Protein 1K7J (pdb70)

B-factor: mean 15.2, std 7.69, range [6.82, 88.78]

CATH classification: 3.90.870.10

Nearest PDB structures (foldseek):
  1kk9-assembly1_A  TM=1.000E+00  e=4.869E-38  Escherichia coli
  3aje-assembly1_A  TM=8.926E-01  e=5.991E-18  Sulfurisphaera tokodaii str. 7
  2eqa-assembly1_A  TM=8.886E-01  e=5.167E-17  Sulfurisphaera tokodaii
  3vth-assembly2_B  TM=8.230E-01  e=4.357E-09  Caldanaerobacter subterraneus subsp. tengcongensis MB4
  3vth-assembly1_A  TM=8.051E-01  e=4.265E-08  Caldanaerobacter subterraneus subsp. tengcongensis MB4

InterPro domains:
  IPR006070 Threonylcarbamoyl-AMP synthase-like domain [PF01300] (23-198)
  IPR006070 Threonylcarbamoyl-AMP synthase-like domain [PS51163] (14-200)
  IPR006070 Threonylcarbamoyl-AMP synthase-like domain [TIGR00057] (7-204)
  IPR017945 DHBP synthase RibB-like alpha/beta domain superfamily [SSF55821] (1-204)
  IPR052532 Threonylcarbamoyl-AMP synthase YciO [PTHR42828] (3-205)

Organism: Escherichia coli (strain K12) (NCBI:txid83333)

Sequence (199 aa):
SQFFYIHPDNPQQRLINQAVEIVRKGGVIVYPTDSGYALGCKIEDKNAERICRIRQLPDGHNFTLCRDLSELSTYSFVDNVAFRLKNNTPGNYTFILKGTKEVPRRLLQEKRKTIGRVPSNPIAQALLEALGEPLSTSLLPGSEFTESDPEEIKDRLEKQVDLIIHGGYLGQKPTTVIDLTDDTPVVVREGVGDVKPFL

Foldseek 3Di:
DAEAEAAFQDGDLVVLLVVLVCQVVFFWEWADFQFAIKIDHDQPHPVNVLQCVQQVQDALRAWAKALDPVQVVVFFPADDLRVVLVVFDADQEKEKGATDPVHDQVRARPPPNIHIHHTDIDSVNSNRVSNVHMTMDFADPPDQWGQFQQVVCCVVDVVRGDYYYPHDGHGGWGGFYWYCPPVQTDTPHDTDDDCVSND

Radius of gyration: 15.67 Å; Cα contacts (8 Å, |Δi|>4): 435; chains: 1; bounding box: 32×34×43 Å

Secondary structure (DSSP, 8-state):
-EEEE--SSS--HHHHHHHHHHHHTT--EEEEETTEEEEE--TT-S---HHHHHHT--TT---B---SHHHHHHHB---HHHHH---S-SSSEEEEEEB-TTS-GGGS-TTT-EE-----SHHHHHHHHHH----EEE--TT-SS----HHHHHHHHTTT-SEEEE-----S--PEEEE-GGG--EEEE--SS-SGGG-

Structure (mmCIF, N/CA/C/O backbone):
data_1K7J
#
_entry.id   1K7J
#
_cell.length_a   56.260
_cell.length_b   56.260
_cell.length_c   135.301
_cell.angle_alpha   90.00
_cell.angle_beta   90.00
_cell.angle_gamma   120.00
#
_symmetry.space_group_name_H-M   'P 31 2 1'
#
loop_
_entity.id
_entity.type
_entity.pdbx_description
1 polymer 'Protein yciO'
2 non-polymer 'SULFATE ION'
3 water water
#
loop_
_atom_site.group_PDB
_atom_site.id
_atom_site.type_symbol
_atom_site.label_atom_id
_atom_site.label_alt_id
_atom_site.label_comp_id
_atom_site.label_asym_id
_atom_site.label_entity_id
_atom_site.label_seq_id
_atom_site.pdbx_PDB_ins_code
_atom_site.Cartn_x
_atom_site.Cartn_y
_atom_site.Cartn_z
_atom_site.occupancy
_atom_site.B_iso_or_equiv
_atom_site.auth_seq_id
_atom_site.auth_comp_id
_atom_site.auth_asym_id
_atom_site.auth_atom_id
_atom_site.pdbx_PDB_model_num
ATOM 9 N N . SER A 1 2 ? 19.464 24.324 17.885 1.00 15.83 2 SER A N 1
ATOM 10 C CA . SER A 1 2 ? 20.531 23.401 17.524 1.00 14.19 2 SER A CA 1
ATOM 11 C C . SER A 1 2 ? 21.632 23.345 18.573 1.00 13.46 2 SER A C 1
ATOM 12 O O . SER A 1 2 ? 21.943 24.347 19.217 1.00 12.83 2 SER A O 1
ATOM 15 N N . GLN A 1 3 ? 22.206 22.162 18.754 1.00 12.88 3 GLN A N 1
ATOM 16 C CA . GLN A 1 3 ? 23.323 22.017 19.672 1.00 12.52 3 GLN A CA 1
ATOM 17 C C . GLN A 1 3 ? 24.509 22.558 18.880 1.00 12.30 3 GLN A C 1
ATOM 18 O O . GLN A 1 3 ? 24.457 22.616 17.648 1.00 11.65 3 GLN A O 1
ATOM 24 N N . PHE A 1 4 ? 25.568 22.960 19.574 1.00 11.89 4 PHE A N 1
ATOM 25 C CA . PHE A 1 4 ? 26.744 23.527 18.918 1.00 11.95 4 PHE A CA 1
ATOM 26 C C . PHE A 1 4 ? 28.002 22.929 19.550 1.00 11.81 4 PHE A C 1
ATOM 27 O O . PHE A 1 4 ? 28.285 23.160 20.728 1.00 11.66 4 PHE A O 1
ATOM 35 N N . PHE A 1 5 ? 28.745 22.151 18.766 1.00 11.00 5 PHE A N 1
ATOM 36 C CA . PHE A 1 5 ? 29.962 21.503 19.252 1.00 10.40 5 PHE A CA 1
ATOM 37 C C . PHE A 1 5 ? 31.229 22.129 18.696 1.00 10.65 5 PHE A C 1
ATOM 38 O O . PHE A 1 5 ? 31.336 22.359 17.496 1.00 10.75 5 PHE A O 1
ATOM 46 N N . TYR A 1 6 ? 32.196 22.382 19.569 1.00 10.60 6 TYR A N 1
ATOM 47 C CA . TYR A 1 6 ? 33.484 22.909 19.142 1.00 11.05 6 TYR A CA 1
ATOM 48 C C . TYR A 1 6 ? 34.380 21.685 19.070 1.00 10.52 6 TYR A C 1
ATOM 49 O O . TYR A 1 6 ? 34.772 21.139 20.100 1.00 11.23 6 TYR A O 1
ATOM 58 N N . ILE A 1 7 ? 34.690 21.238 17.858 1.00 10.07 7 ILE A N 1
ATOM 59 C CA . ILE A 1 7 ? 35.539 20.066 17.695 1.00 9.54 7 ILE A CA 1
ATOM 60 C C . ILE A 1 7 ? 36.862 20.436 17.028 1.00 9.94 7 ILE A C 1
ATOM 61 O O . ILE A 1 7 ? 36.881 21.122 16.006 1.00 9.81 7 ILE A O 1
ATOM 66 N N . HIS A 1 8 ? 37.968 19.996 17.624 1.00 10.46 8 HIS A N 1
ATOM 67 C CA . HIS A 1 8 ? 39.294 20.272 17.075 1.00 11.18 8 HIS A CA 1
ATOM 68 C C . HIS A 1 8 ? 39.333 19.673 15.672 1.00 10.89 8 HIS A C 1
ATOM 69 O O . HIS A 1 8 ? 39.098 18.484 15.492 1.00 11.33 8 HIS A O 1
ATOM 76 N N . PRO A 1 9 ? 39.634 20.497 14.656 1.00 10.69 9 PRO A N 1
ATOM 77 C CA . PRO A 1 9 ? 39.680 20.016 13.270 1.00 11.07 9 PRO A CA 1
ATOM 78 C C . PRO A 1 9 ? 40.813 19.072 12.893 1.00 12.09 9 PRO A C 1
ATOM 79 O O . PRO A 1 9 ? 40.671 18.274 11.961 1.00 11.02 9 PRO A O 1
ATOM 83 N N . ASP A 1 10 ? 41.933 19.168 13.603 1.00 13.45 10 ASP A N 1
ATOM 84 C CA . ASP A 1 10 ? 43.092 18.325 13.327 1.00 15.76 10 ASP A CA 1
ATOM 85 C C . ASP A 1 10 ? 43.079 17.021 14.115 1.00 15.77 10 ASP A C 1
ATOM 86 O O . ASP A 1 10 ? 43.539 15.986 13.631 1.00 16.90 10 ASP A O 1
ATOM 91 N N . ASN A 1 11 ? 42.544 17.078 15.329 1.00 15.10 11 ASN A N 1
ATOM 92 C CA . ASN A 1 11 ? 42.477 15.912 16.200 1.00 15.49 11 ASN A CA 1
ATOM 93 C C . ASN A 1 11 ? 41.129 15.947 16.914 1.00 14.01 11 ASN A C 1
ATOM 94 O O . ASN A 1 11 ? 41.040 16.303 18.089 1.00 14.21 11 ASN A O 1
ATOM 99 N N . PRO A 1 12 ? 40.055 15.572 16.203 1.00 12.61 12 PRO A N 1
ATOM 100 C CA . PRO A 1 12 ? 38.701 15.571 16.767 1.00 11.55 12 PRO A CA 1
ATOM 101 C C . PRO A 1 12 ? 38.489 14.727 18.020 1.00 11.12 12 PRO A C 1
ATOM 102 O O . PRO A 1 12 ? 38.895 13.565 18.082 1.00 11.49 12 PRO A O 1
ATOM 106 N N . GLN A 1 13 ? 37.848 15.331 19.016 1.00 10.14 13 GLN A N 1
ATOM 107 C CA . GLN A 1 13 ? 37.565 14.643 20.270 1.00 10.32 13 GLN A CA 1
ATOM 108 C C . GLN A 1 13 ? 36.543 13.549 19.985 1.00 10.38 13 GLN A C 1
ATOM 109 O O . GLN A 1 13 ? 35.436 13.826 19.524 1.00 9.86 13 GLN A O 1
ATOM 115 N N . GLN A 1 14 ? 36.915 12.305 20.263 1.00 10.68 14 GLN A N 1
ATOM 116 C CA . GLN A 1 14 ? 36.029 11.176 20.002 1.00 10.96 14 GLN A CA 1
ATOM 117 C C . GLN A 1 14 ? 34.682 11.284 20.713 1.00 10.90 14 GLN A C 1
ATOM 118 O O . GLN A 1 14 ? 33.655 10.866 20.177 1.00 11.24 14 GLN A O 1
ATOM 124 N N . ARG A 1 15 ? 34.682 11.839 21.920 1.00 11.16 15 ARG A N 1
ATOM 125 C CA . ARG A 1 15 ? 33.446 11.983 22.682 1.00 11.72 15 ARG A CA 1
ATOM 126 C C . ARG A 1 15 ? 32.406 12.815 21.934 1.00 11.24 15 ARG A C 1
ATOM 127 O O . ARG A 1 15 ? 31.225 12.463 21.901 1.00 11.47 15 ARG A O 1
ATOM 135 N N . LEU A 1 16 ? 32.846 13.918 21.334 1.00 10.57 16 LEU A N 1
ATOM 136 C CA . LEU A 1 16 ? 31.929 14.790 20.605 1.00 10.13 16 LEU A CA 1
ATOM 137 C C . LEU A 1 16 ? 31.542 14.186 19.258 1.00 9.65 16 LEU A C 1
ATOM 138 O O . LEU A 1 16 ? 30.411 14.351 18.799 1.00 9.56 16 LEU A O 1
ATOM 143 N N . ILE A 1 17 ? 32.478 13.483 18.628 1.00 9.51 17 ILE A N 1
ATOM 144 C CA . ILE A 1 17 ? 32.189 12.823 17.360 1.00 9.38 17 ILE A CA 1
ATOM 145 C C . ILE A 1 17 ? 31.101 11.781 17.624 1.00 9.54 17 ILE A C 1
ATOM 146 O O . ILE A 1 17 ? 30.127 11.680 16.877 1.00 9.11 17 ILE A O 1
ATOM 151 N N . ASN A 1 18 ? 31.263 11.014 18.699 1.00 10.20 18 ASN A N 1
ATOM 152 C CA . ASN A 1 18 ? 30.282 9.988 19.037 1.00 10.74 18 ASN A CA 1
ATOM 153 C C . ASN A 1 18 ? 28.910 10.590 19.322 1.00 10.64 18 ASN A C 1
ATOM 154 O O . ASN A 1 18 ? 27.892 10.073 18.861 1.00 10.84 18 ASN A O 1
ATOM 159 N N . GLN A 1 19 ? 28.876 11.687 20.073 1.00 10.92 19 GLN A N 1
ATOM 160 C CA . GLN A 1 19 ? 27.602 12.331 20.370 1.00 11.17 19 GLN A CA 1
ATOM 161 C C . GLN A 1 19 ? 26.940 12.828 19.085 1.00 10.51 19 GLN A C 1
ATOM 162 O O . GLN A 1 19 ? 25.723 12.739 18.929 1.00 10.91 19 GLN A O 1
ATOM 168 N N . ALA A 1 20 ? 27.746 13.344 18.162 1.00 9.79 20 ALA A N 1
ATOM 169 C CA . ALA A 1 20 ? 27.222 13.836 16.893 1.00 9.54 20 ALA A CA 1
ATOM 170 C C . ALA A 1 20 ? 26.600 12.681 16.114 1.00 9.68 20 ALA A C 1
ATOM 171 O O . ALA A 1 20 ? 25.513 12.809 15.552 1.00 10.48 20 ALA A O 1
ATOM 173 N N . VAL A 1 21 ? 27.294 11.549 16.088 1.00 10.59 21 VAL A N 1
ATOM 174 C CA . VAL A 1 21 ? 26.798 10.378 15.375 1.00 11.39 21 VAL A CA 1
ATOM 175 C C . VAL A 1 21 ? 25.507 9.852 16.006 1.00 11.95 21 VAL A C 1
ATOM 176 O O . VAL A 1 21 ? 24.615 9.376 15.303 1.00 11.90 21 VAL A O 1
ATOM 180 N N . GLU A 1 22 ? 25.395 9.941 17.327 1.00 12.56 22 GLU A N 1
ATOM 181 C CA . GLU A 1 22 ? 24.181 9.467 17.977 1.00 13.61 22 GLU A CA 1
ATOM 182 C C . GLU A 1 22 ? 23.002 10.343 17.557 1.00 13.07 22 GLU A C 1
ATOM 183 O O . GLU A 1 22 ? 21.881 9.858 17.400 1.00 12.98 22 GLU A O 1
ATOM 189 N N . ILE A 1 23 ? 23.259 11.634 17.374 1.00 12.37 23 ILE A N 1
ATOM 190 C CA . ILE A 1 23 ? 22.217 12.555 16.939 1.00 12.12 23 ILE A CA 1
ATOM 191 C C . ILE A 1 23 ? 21.783 12.155 15.527 1.00 12.35 23 ILE A C 1
ATOM 192 O O . ILE A 1 23 ? 20.592 12.145 15.211 1.00 12.67 23 ILE A O 1
ATOM 197 N N . VAL A 1 24 ? 22.752 11.814 14.681 1.00 11.72 24 VAL A N 1
ATOM 198 C CA . VAL A 1 24 ? 22.451 11.390 13.317 1.00 11.85 24 VAL A CA 1
ATOM 199 C C . VAL A 1 24 ? 21.638 10.090 13.326 1.00 12.50 24 VAL A C 1
ATOM 200 O O . VAL A 1 24 ? 20.656 9.958 12.597 1.00 13.08 24 VAL A O 1
ATOM 204 N N . ARG A 1 25 ? 22.042 9.137 14.162 1.00 12.95 25 ARG A N 1
ATOM 205 C CA . ARG A 1 25 ? 21.344 7.856 14.240 1.00 14.04 25 ARG A CA 1
ATOM 206 C C . ARG A 1 25 ? 19.897 8.001 14.695 1.00 14.21 25 ARG A C 1
ATOM 207 O O . ARG A 1 25 ? 19.043 7.195 14.327 1.00 14.61 25 ARG A O 1
ATOM 215 N N . LYS A 1 26 ? 19.619 9.036 15.479 1.00 14.83 26 LYS A N 1
ATOM 216 C CA . LYS A 1 26 ? 18.266 9.273 15.968 1.00 15.38 26 LYS A CA 1
ATOM 217 C C . LYS A 1 26 ? 17.416 10.044 14.964 1.00 15.56 26 LYS A C 1
ATOM 218 O O . LYS A 1 26 ? 16.283 10.420 15.262 1.00 16.11 26 LYS A O 1
ATOM 224 N N . GLY A 1 27 ? 17.969 10.283 13.777 1.00 14.69 27 GLY A N 1
ATOM 225 C CA . GLY A 1 27 ? 17.228 10.990 12.744 1.00 14.91 27 GLY A CA 1
ATOM 226 C C . GLY A 1 27 ? 17.429 12.492 12.692 1.00 14.33 27 GLY A C 1
ATOM 227 O O . GLY A 1 27 ? 16.633 13.207 12.078 1.00 15.63 27 GLY A O 1
ATOM 228 N N . GLY A 1 28 ? 18.491 12.981 13.321 1.00 13.32 28 GLY A N 1
ATOM 229 C CA . GLY A 1 28 ? 18.743 14.410 13.319 1.00 12.77 28 GLY A CA 1
ATOM 230 C C . GLY A 1 28 ? 19.456 14.916 12.079 1.00 12.41 28 GLY A C 1
ATOM 231 O O . GLY A 1 28 ? 20.073 14.146 11.336 1.00 12.87 28 GLY A O 1
ATOM 232 N N . VAL A 1 29 ? 19.356 16.219 11.848 1.00 11.51 29 VAL A N 1
ATOM 233 C CA . VAL A 1 29 ? 20.012 16.861 10.716 1.00 11.35 29 VAL A CA 1
ATOM 234 C C . VAL A 1 29 ? 21.163 17.668 11.298 1.00 10.97 29 VAL A C 1
ATOM 235 O O . VAL A 1 29 ? 20.969 18.466 12.219 1.00 11.10 29 VAL A O 1
ATOM 239 N N . ILE A 1 30 ? 22.364 17.462 10.769 1.00 10.46 30 ILE A N 1
ATOM 240 C CA . ILE A 1 30 ? 23.521 18.180 11.279 1.00 9.92 30 ILE A CA 1
ATOM 241 C C . ILE A 1 30 ? 24.278 18.941 10.206 1.00 9.38 30 ILE A C 1
ATOM 242 O O . ILE A 1 30 ? 24.129 18.684 9.011 1.00 9.12 30 ILE A O 1
ATOM 247 N N . VAL A 1 31 ? 25.078 19.900 10.656 1.00 9.19 31 VAL A N 1
ATOM 248 C CA . VAL A 1 31 ? 25.928 20.680 9.775 1.00 8.70 31 VAL A CA 1
ATOM 249 C C . VAL A 1 31 ? 27.326 20.288 10.228 1.00 8.40 31 VAL A C 1
ATOM 250 O O . VAL A 1 31 ? 27.641 20.349 11.419 1.00 8.34 31 VAL A O 1
ATOM 254 N N . TYR A 1 32 ? 28.157 19.855 9.291 1.00 8.10 32 TYR A N 1
ATOM 255 C CA . TYR A 1 32 ? 29.510 19.452 9.640 1.00 8.01 32 TYR A CA 1
ATOM 256 C C . TYR A 1 32 ? 30.521 19.934 8.612 1.00 7.63 32 TYR A C 1
ATOM 257 O O . TYR 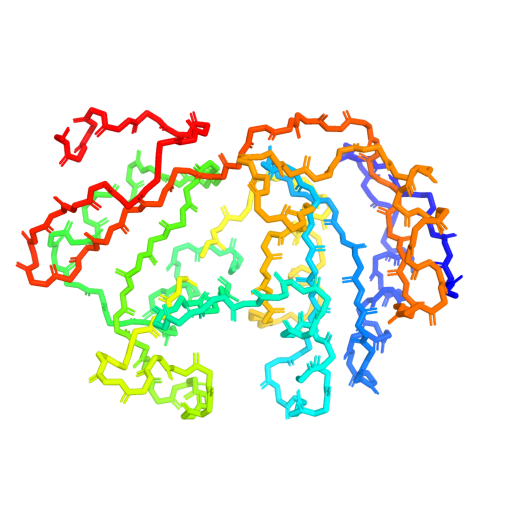A 1 32 ? 30.192 20.145 7.448 1.00 8.14 32 TYR A O 1
ATOM 266 N N . PRO A 1 33 ? 31.777 20.106 9.033 1.00 7.65 33 PRO A N 1
ATOM 267 C CA . PRO A 1 33 ? 32.826 20.574 8.129 1.00 7.51 33 PRO A CA 1
ATOM 268 C C . PRO A 1 33 ? 33.401 19.501 7.214 1.00 7.51 33 PRO A C 1
ATOM 269 O O . PRO A 1 33 ? 33.499 18.339 7.598 1.00 7.52 33 PRO A O 1
ATOM 273 N N . THR A 1 34 ? 33.766 19.900 5.996 1.00 8.08 34 THR A N 1
ATOM 274 C CA . THR A 1 34 ? 34.413 18.992 5.052 1.00 8.37 34 THR A CA 1
ATOM 275 C C . THR A 1 34 ? 35.606 19.776 4.517 1.00 8.15 34 THR A C 1
ATOM 276 O O . THR A 1 34 ? 35.800 20.940 4.874 1.00 8.61 34 THR A O 1
ATOM 280 N N . ASP A 1 35 ? 36.406 19.144 3.670 1.00 8.40 35 ASP A N 1
ATOM 281 C CA . ASP A 1 35 ? 37.567 19.808 3.089 1.00 8.64 35 ASP A CA 1
ATOM 282 C C . ASP A 1 35 ? 37.135 20.915 2.125 1.00 8.66 35 ASP A C 1
ATOM 283 O O . ASP A 1 35 ? 37.910 21.825 1.831 1.00 8.80 35 ASP A O 1
ATOM 288 N N . SER A 1 36 ? 35.902 20.829 1.631 1.00 9.33 36 SER A N 1
ATOM 289 C CA . SER A 1 36 ? 35.374 21.820 0.697 1.00 9.54 36 SER A CA 1
ATOM 290 C C . SER A 1 36 ? 34.097 22.474 1.220 1.00 9.81 36 SER A C 1
ATOM 291 O O . SER A 1 36 ? 33.016 22.289 0.658 1.00 9.56 36 SER A O 1
ATOM 294 N N . GLY A 1 37 ? 34.233 23.236 2.301 1.00 10.08 37 GLY A N 1
ATOM 295 C CA . GLY A 1 37 ? 33.094 23.923 2.886 1.00 9.47 37 GLY A CA 1
ATOM 296 C C . GLY A 1 37 ? 32.260 23.074 3.827 1.00 9.06 37 GLY A C 1
ATOM 297 O O . GLY A 1 37 ? 32.484 21.871 3.977 1.00 9.77 37 GLY A O 1
ATOM 298 N N . TYR A 1 38 ? 31.293 23.711 4.479 1.00 8.44 38 TYR A N 1
ATOM 299 C CA . TYR A 1 38 ? 30.409 23.000 5.393 1.00 8.01 38 TYR A CA 1
ATOM 300 C C . TYR A 1 38 ? 29.357 22.232 4.601 1.00 8.18 38 TYR A C 1
ATOM 301 O O . TYR A 1 38 ? 29.075 22.554 3.449 1.00 8.39 38 TYR A O 1
ATOM 310 N N . ALA A 1 39 ? 28.785 21.208 5.222 1.00 8.39 39 ALA A N 1
ATOM 311 C CA . ALA A 1 39 ? 27.782 20.388 4.561 1.00 8.52 39 ALA A CA 1
ATOM 312 C C . ALA A 1 39 ? 26.663 20.011 5.514 1.00 8.64 39 ALA A C 1
ATOM 313 O O . ALA A 1 39 ? 26.816 20.098 6.731 1.00 8.52 39 ALA A O 1
ATOM 315 N N . LEU A 1 40 ? 25.533 19.603 4.946 1.00 9.21 40 LEU A N 1
ATOM 316 C CA . LEU A 1 40 ? 24.387 19.1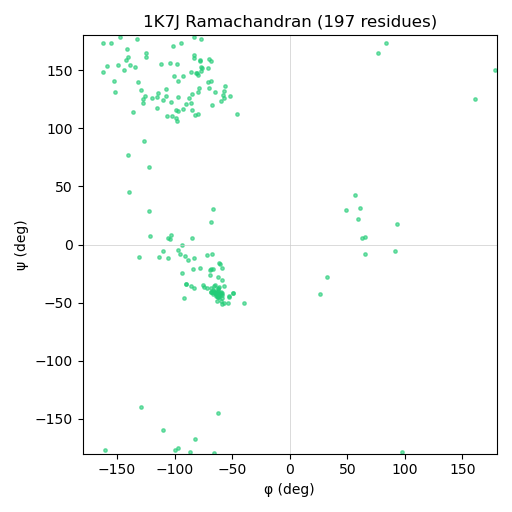53 5.725 1.00 9.85 40 LEU A CA 1
ATOM 317 C C . LEU A 1 40 ? 24.431 17.633 5.682 1.00 10.26 40 LEU A C 1
ATOM 318 O O . LEU A 1 40 ? 24.820 17.052 4.669 1.00 11.10 40 LEU A O 1
ATOM 323 N N . GLY A 1 41 ? 24.040 16.985 6.773 1.00 9.73 41 GLY A N 1
ATOM 324 C CA . GLY A 1 41 ? 24.056 15.538 6.786 1.00 9.96 41 GLY A CA 1
ATOM 325 C C . GLY A 1 41 ? 22.993 14.902 7.660 1.00 9.60 41 GLY A C 1
ATOM 326 O O . GLY A 1 41 ? 22.506 15.505 8.614 1.00 9.67 41 GLY A O 1
ATOM 327 N N . CYS A 1 42 ? 22.626 13.676 7.311 1.00 9.85 42 CYS A N 1
ATOM 328 C CA . CYS A 1 42 ? 21.651 12.902 8.072 1.00 10.04 42 CYS A CA 1
ATOM 329 C C . CYS A 1 42 ? 21.819 11.447 7.656 1.00 10.14 42 CYS A C 1
ATOM 330 O O . CYS A 1 42 ? 22.594 11.149 6.741 1.00 9.76 42 CYS A O 1
ATOM 333 N N . LYS A 1 43 ? 21.121 10.533 8.322 1.00 11.00 43 LYS A N 1
ATOM 334 C CA . LYS A 1 43 ? 21.261 9.130 7.955 1.00 12.10 43 LYS A CA 1
ATOM 335 C C . LYS A 1 43 ? 20.477 8.860 6.678 1.00 12.41 43 LYS A C 1
ATOM 336 O O . LYS A 1 43 ? 19.470 9.517 6.409 1.00 12.97 43 LYS A O 1
ATOM 342 N N . ILE A 1 44 ? 20.951 7.908 5.883 1.00 12.96 44 ILE A N 1
ATOM 343 C CA . ILE A 1 44 ? 20.297 7.592 4.619 1.00 13.56 44 ILE A CA 1
ATOM 344 C C . ILE A 1 44 ? 18.916 6.978 4.783 1.00 14.27 44 ILE A C 1
ATOM 345 O O . ILE A 1 44 ? 18.101 7.029 3.863 1.00 14.82 44 ILE A O 1
ATOM 350 N N . GLU A 1 45 ? 18.646 6.419 5.960 1.00 14.44 45 GLU A N 1
ATOM 351 C CA . GLU A 1 45 ? 17.366 5.764 6.225 1.00 15.20 45 GLU A CA 1
ATOM 352 C C . GLU A 1 45 ? 16.196 6.660 6.639 1.00 15.74 45 GLU A C 1
ATOM 353 O O . GLU A 1 45 ? 15.049 6.206 6.654 1.00 16.18 45 GLU A O 1
ATOM 359 N N . ASP A 1 46 ? 16.469 7.918 6.965 1.00 16.15 46 ASP A N 1
ATOM 360 C CA . ASP A 1 46 ? 15.423 8.831 7.426 1.00 16.48 46 ASP A CA 1
ATOM 361 C C . ASP A 1 46 ? 14.869 9.773 6.358 1.00 16.43 46 ASP A C 1
ATOM 362 O O . ASP A 1 46 ? 15.541 10.713 5.936 1.00 15.82 46 ASP A O 1
ATOM 367 N N . LYS A 1 47 ? 13.629 9.535 5.940 1.00 16.50 47 LYS A N 1
ATOM 368 C CA . LYS A 1 47 ? 13.004 10.372 4.922 1.00 16.73 47 LYS A CA 1
ATOM 369 C C . LYS A 1 47 ? 12.708 11.791 5.408 1.00 16.14 47 LYS A C 1
ATOM 370 O O . LYS A 1 47 ? 12.842 12.751 4.647 1.00 15.99 47 LYS A O 1
ATOM 376 N N . ASN A 1 48 ? 12.301 11.930 6.667 1.00 16.38 48 ASN A N 1
ATOM 377 C CA . ASN A 1 48 ? 12.002 13.255 7.203 1.00 16.32 48 ASN A CA 1
ATOM 378 C C . ASN A 1 48 ? 13.242 14.145 7.225 1.00 15.56 48 ASN A C 1
ATOM 379 O O . ASN A 1 48 ? 13.166 15.333 6.912 1.00 14.94 48 ASN A O 1
ATOM 384 N N . ALA A 1 49 ? 14.384 13.573 7.597 1.00 14.46 49 ALA A N 1
ATOM 385 C CA . ALA A 1 49 ? 15.626 14.337 7.634 1.00 13.85 49 ALA A CA 1
ATOM 386 C C . ALA A 1 49 ? 16.015 14.732 6.213 1.00 13.55 49 ALA A C 1
ATOM 387 O O . ALA A 1 49 ? 16.492 15.841 5.977 1.00 13.55 49 ALA A O 1
ATOM 397 N N . GLU A 1 51 ? 14.050 15.317 3.690 1.00 14.76 51 GLU A N 1
ATOM 398 C CA . GLU A 1 51 ? 13.181 16.421 3.311 1.00 15.30 51 GLU A CA 1
ATOM 399 C C . GLU A 1 51 ? 13.656 17.743 3.907 1.00 14.52 51 GLU A C 1
ATOM 400 O O . GLU A 1 51 ? 13.665 18.772 3.231 1.00 14.77 51 GLU A O 1
ATOM 406 N N . ARG A 1 52 ? 14.056 17.713 5.175 1.00 14.21 52 ARG A N 1
ATOM 407 C CA . ARG A 1 52 ? 14.540 18.913 5.843 1.00 14.08 52 ARG A CA 1
ATOM 408 C C . ARG A 1 52 ? 15.777 19.468 5.147 1.00 14.56 52 ARG A C 1
ATOM 409 O O . ARG A 1 52 ? 15.916 20.679 4.983 1.00 14.65 52 ARG A O 1
ATOM 417 N N . ILE A 1 53 ? 16.678 18.577 4.741 1.00 14.62 53 ILE A N 1
ATOM 418 C CA . ILE A 1 53 ? 17.891 19.000 4.054 1.00 15.85 53 ILE A CA 1
ATOM 419 C C . ILE A 1 53 ? 17.549 19.591 2.686 1.00 17.06 53 ILE A C 1
ATOM 420 O O . ILE A 1 53 ? 18.105 20.616 2.294 1.00 17.04 53 ILE A O 1
ATOM 425 N N . CYS A 1 54 ? 16.630 18.948 1.969 1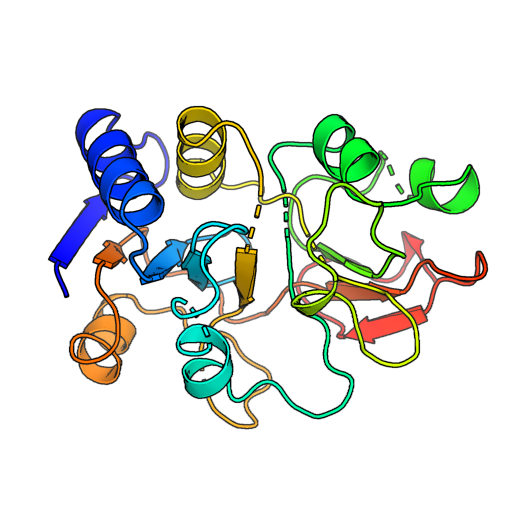.00 18.90 54 CYS A N 1
ATOM 426 C CA . CYS A 1 54 ? 16.211 19.425 0.651 1.00 19.73 54 CYS A CA 1
ATOM 427 C C . CYS A 1 54 ? 15.782 20.883 0.712 1.00 19.92 54 CYS A C 1
ATOM 428 O O . CYS A 1 54 ? 16.159 21.692 -0.138 1.00 19.94 54 CYS A O 1
ATOM 431 N N . ARG A 1 55 ? 14.985 21.211 1.722 1.00 18.75 55 ARG A N 1
ATOM 432 C CA . ARG A 1 55 ? 14.482 22.566 1.895 1.00 18.06 55 ARG A CA 1
ATOM 433 C C . ARG A 1 55 ? 15.570 23.559 2.262 1.00 17.45 55 ARG A C 1
ATOM 434 O O . ARG A 1 55 ? 15.579 24.688 1.770 1.00 17.76 55 ARG A O 1
ATOM 442 N N . ILE A 1 56 ? 16.481 23.149 3.135 1.00 16.43 56 ILE A N 1
ATOM 443 C CA . ILE A 1 56 ? 17.563 24.035 3.531 1.00 16.12 56 ILE A CA 1
ATOM 444 C C . ILE A 1 56 ? 18.503 24.263 2.349 1.00 16.25 56 ILE A C 1
ATOM 445 O O . ILE A 1 56 ? 18.964 25.383 2.124 1.00 17.06 56 ILE A O 1
ATOM 450 N N . ARG A 1 57 ? 18.772 23.199 1.596 1.00 16.54 57 ARG A N 1
ATOM 451 C CA . ARG A 1 57 ? 19.658 23.260 0.433 1.00 17.48 57 ARG A CA 1
ATOM 452 C C . ARG A 1 57 ? 18.958 23.864 -0.781 1.00 17.96 57 ARG A C 1
ATOM 453 O O . ARG A 1 57 ? 19.614 24.348 -1.705 1.00 18.59 57 ARG A O 1
ATOM 461 N N . GLN A 1 58 ? 17.628 23.849 -0.765 1.00 19.09 58 GLN A N 1
ATOM 462 C CA . GLN A 1 58 ? 16.847 24.359 -1.888 1.00 19.44 58 GLN A CA 1
ATOM 463 C C . GLN A 1 58 ? 17.291 23.597 -3.114 1.00 19.12 58 GLN A C 1
ATOM 464 O O . GLN A 1 58 ? 17.492 24.171 -4.187 1.00 19.55 58 GLN A O 1
ATOM 470 N N . LEU A 1 59 ? 17.460 22.296 -2.934 1.00 19.42 59 LEU A N 1
ATOM 471 C CA . LEU A 1 59 ? 17.892 21.407 -3.992 1.00 19.27 59 LEU A CA 1
ATOM 472 C C . LEU A 1 59 ? 17.119 21.672 -5.284 1.00 19.64 59 LEU A C 1
ATOM 473 O O . LEU A 1 59 ? 15.915 21.429 -5.357 1.00 19.73 59 LEU A O 1
ATOM 478 N N . PRO A 1 60 ? 17.809 22.185 -6.318 1.00 19.94 60 PRO A N 1
ATOM 479 C CA . PRO A 1 60 ? 17.208 22.493 -7.621 1.00 20.45 60 PRO A CA 1
ATOM 480 C C . PRO A 1 60 ? 16.729 21.253 -8.378 1.00 21.07 60 PRO A C 1
ATOM 481 O O . PRO A 1 60 ? 16.861 20.124 -7.895 1.00 21.00 60 PRO A O 1
ATOM 485 N N . ASP A 1 61 ? 16.187 21.475 -9.575 1.00 21.79 61 ASP A N 1
ATOM 486 C CA . ASP A 1 61 ? 15.678 20.393 -10.413 1.00 22.25 61 ASP A CA 1
ATOM 487 C C . ASP A 1 61 ? 16.778 19.510 -10.978 1.00 22.27 61 ASP A C 1
ATOM 488 O O . ASP A 1 61 ? 17.792 20.000 -11.482 1.00 23.41 61 ASP A O 1
ATOM 493 N N . GLY A 1 62 ? 16.562 18.202 -10.898 1.00 22.17 62 GLY A N 1
ATOM 494 C CA . GLY A 1 62 ? 17.532 17.257 -11.410 1.00 21.45 62 GLY A CA 1
ATOM 495 C C . GLY A 1 62 ? 18.845 17.290 -10.659 1.00 20.15 62 GLY A C 1
ATOM 496 O O . GLY A 1 62 ? 19.801 16.628 -11.060 1.00 21.64 62 GLY A O 1
ATOM 497 N N . HIS A 1 63 ? 18.905 18.060 -9.575 1.00 18.96 63 HIS A N 1
ATOM 498 C CA . HIS A 1 63 ? 20.134 18.142 -8.801 1.00 16.92 63 HIS A CA 1
ATOM 499 C C . HIS A 1 63 ? 20.249 16.921 -7.897 1.00 15.82 63 HIS A C 1
ATOM 500 O O . HIS A 1 63 ? 19.311 16.555 -7.187 1.00 15.99 63 HIS A O 1
ATOM 507 N N . ASN A 1 64 ? 21.418 16.299 -7.936 1.00 14.19 64 ASN A N 1
ATOM 508 C CA . ASN A 1 64 ? 21.697 15.099 -7.165 1.00 13.35 64 ASN A CA 1
ATOM 509 C C . ASN A 1 64 ? 21.954 15.318 -5.684 1.00 13.09 64 ASN A C 1
ATOM 510 O O . ASN A 1 64 ? 22.411 16.383 -5.262 1.00 12.94 64 ASN A O 1
ATOM 515 N N . PHE A 1 65 ? 21.641 14.292 -4.901 1.00 12.37 65 PHE A N 1
ATOM 516 C CA . PHE A 1 65 ? 21.925 14.309 -3.475 1.00 12.01 65 PHE A CA 1
ATOM 517 C C . PHE A 1 65 ? 23.384 13.873 -3.447 1.00 11.34 65 PHE A C 1
ATOM 518 O O . PHE A 1 65 ? 23.972 13.593 -4.494 1.00 11.78 65 PHE A O 1
ATOM 526 N N . THR A 1 66 ? 23.968 13.811 -2.259 1.00 10.70 66 THR A N 1
ATOM 527 C CA . THR A 1 66 ? 25.350 13.387 -2.126 1.00 10.17 66 THR A CA 1
ATOM 528 C C . THR A 1 66 ? 25.455 12.345 -1.030 1.00 9.91 66 THR A C 1
ATOM 529 O O . THR A 1 66 ? 24.779 12.442 -0.009 1.00 10.36 66 THR A O 1
ATOM 533 N N . LEU A 1 67 ? 26.267 11.324 -1.264 1.00 9.42 67 LEU A N 1
ATOM 534 C CA . LEU A 1 67 ? 26.507 10.326 -0.237 1.00 9.13 67 LEU A CA 1
ATOM 535 C C . LEU A 1 67 ? 27.952 10.579 0.168 1.00 8.98 67 LEU A C 1
ATOM 536 O O . LEU A 1 67 ? 28.863 10.468 -0.656 1.00 8.68 67 LEU A O 1
ATOM 549 N N . CYS A 1 69 ? 31.044 9.403 1.692 1.00 8.96 69 CYS A N 1
ATOM 550 C CA . CYS A 1 69 ? 31.626 8.085 1.944 1.00 9.11 69 CYS A CA 1
ATOM 551 C C . CYS A 1 69 ? 33.005 8.082 2.591 1.00 9.15 69 CYS A C 1
ATOM 552 O O . CYS A 1 69 ? 33.815 8.979 2.373 1.00 9.08 69 CYS A O 1
ATOM 555 N N . ARG A 1 70 ? 33.270 7.031 3.359 1.00 9.32 70 ARG A N 1
ATOM 556 C CA . ARG A 1 70 ? 34.535 6.877 4.064 1.00 9.51 70 ARG A CA 1
ATOM 557 C C . ARG A 1 70 ? 35.736 6.792 3.126 1.00 9.34 70 ARG A C 1
ATOM 558 O O . ARG A 1 70 ? 36.759 7.441 3.350 1.00 9.64 70 ARG A O 1
ATOM 566 N N . ASP A 1 71 ? 35.604 5.995 2.073 1.00 9.45 71 ASP A N 1
ATOM 567 C CA . ASP A 1 71 ? 36.692 5.794 1.127 1.00 9.77 71 ASP A CA 1
ATOM 568 C C . ASP A 1 71 ? 36.161 5.254 -0.194 1.00 9.88 71 ASP A C 1
ATOM 569 O O . ASP A 1 71 ? 34.954 5.096 -0.363 1.00 9.05 71 ASP A O 1
ATOM 574 N N . LEU A 1 72 ? 37.068 4.970 -1.125 1.00 9.84 72 LEU A N 1
ATOM 575 C CA . LEU A 1 72 ? 36.681 4.461 -2.436 1.00 10.33 72 LEU A CA 1
ATOM 576 C C . LEU A 1 72 ? 35.950 3.125 -2.331 1.00 9.94 72 LEU A C 1
ATOM 577 O O . LEU A 1 72 ? 35.021 2.866 -3.092 1.00 9.17 72 LEU A O 1
ATOM 582 N N . SER A 1 73 ? 36.361 2.280 -1.390 1.00 9.84 73 SER A N 1
ATOM 583 C CA . SER A 1 73 ? 35.711 0.985 -1.211 1.00 9.94 73 SER A CA 1
ATOM 584 C C . SER A 1 73 ? 34.230 1.175 -0.888 1.00 9.42 73 SER A C 1
ATOM 585 O O . SER A 1 73 ? 33.368 0.536 -1.493 1.00 10.12 73 SER A O 1
ATOM 588 N N . GLU A 1 74 ? 33.935 2.052 0.068 1.00 9.24 74 GLU A N 1
ATOM 589 C CA . GLU A 1 74 ? 32.547 2.298 0.437 1.00 9.27 74 GLU A CA 1
ATOM 590 C C . GLU A 1 74 ? 31.806 2.937 -0.729 1.00 9.18 74 GLU A C 1
ATOM 591 O O . GLU A 1 74 ? 30.654 2.608 -0.999 1.00 9.15 74 GLU A O 1
ATOM 597 N N . LEU A 1 75 ? 32.474 3.848 -1.427 1.00 9.19 75 LEU A N 1
ATOM 598 C CA . LEU A 1 75 ? 31.866 4.508 -2.576 1.00 9.36 75 LEU A CA 1
ATOM 599 C C . LEU A 1 75 ? 31.463 3.453 -3.607 1.00 8.99 75 LEU A C 1
ATOM 600 O O . LEU A 1 75 ? 30.378 3.517 -4.189 1.00 8.99 75 LEU A O 1
ATOM 605 N N . SER A 1 76 ? 32.333 2.469 -3.806 1.00 9.23 76 SER A N 1
ATOM 606 C CA . SER A 1 76 ? 32.093 1.401 -4.771 1.00 9.34 76 SER A CA 1
ATOM 607 C C . SER A 1 76 ? 31.019 0.413 -4.335 1.00 9.54 76 SER A C 1
ATOM 608 O O . SER A 1 76 ? 30.608 -0.453 -5.110 1.00 10.53 76 SER A O 1
ATOM 611 N N . THR A 1 77 ? 30.577 0.539 -3.089 1.00 9.34 77 THR A N 1
ATOM 612 C CA . THR A 1 77 ? 29.540 -0.327 -2.551 1.00 9.35 77 THR A CA 1
ATOM 613 C C . THR A 1 77 ? 28.179 0.311 -2.816 1.00 9.10 77 THR A C 1
ATOM 614 O O . THR A 1 77 ? 27.188 -0.379 -3.066 1.00 8.82 77 THR A O 1
ATOM 618 N N . TYR A 1 78 ? 28.146 1.639 -2.780 1.00 8.60 78 TYR A N 1
ATOM 619 C CA . TYR A 1 78 ? 26.908 2.378 -2.980 1.00 8.89 78 TYR A CA 1
ATOM 620 C C . TYR A 1 78 ? 26.655 2.907 -4.387 1.00 8.63 78 TYR A C 1
ATOM 621 O O . TYR A 1 78 ? 25.598 3.470 -4.649 1.00 8.37 78 TYR A O 1
ATOM 630 N N . SER A 1 79 ? 27.612 2.740 -5.292 1.00 8.43 79 SER A N 1
ATOM 631 C CA . SER A 1 79 ? 27.416 3.195 -6.664 1.00 8.86 79 SER A CA 1
ATOM 632 C C . SER A 1 79 ? 28.053 2.200 -7.624 1.00 8.69 79 SER A C 1
ATOM 633 O O . SER A 1 79 ? 28.914 1.411 -7.230 1.00 8.65 79 SER A O 1
ATOM 636 N N . PHE A 1 80 ? 27.611 2.222 -8.878 1.00 9.28 80 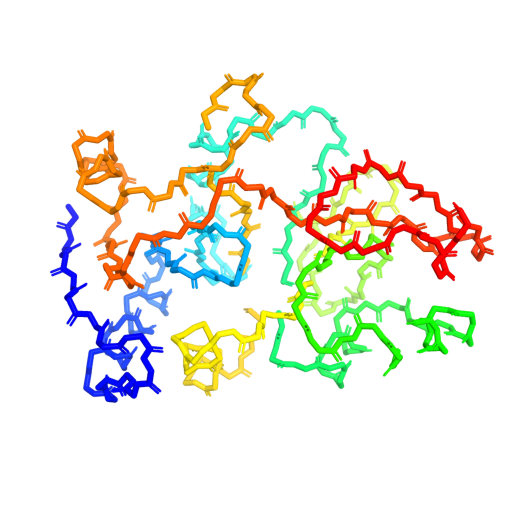PHE A N 1
ATOM 637 C CA . PHE A 1 80 ? 28.151 1.321 -9.889 1.00 9.45 80 PHE A CA 1
ATOM 638 C C . PHE A 1 80 ? 29.408 1.948 -10.479 1.00 9.24 80 PHE A C 1
ATOM 639 O O . PHE A 1 80 ? 29.359 3.005 -11.118 1.00 8.99 80 PHE A O 1
ATOM 647 N N . VAL A 1 81 ? 30.535 1.284 -10.255 1.00 9.33 81 VAL A N 1
ATOM 648 C CA . VAL A 1 81 ? 31.826 1.775 -10.713 1.00 9.64 81 VAL A CA 1
ATOM 649 C C . VAL A 1 81 ? 32.463 0.860 -11.755 1.00 10.38 81 VAL A C 1
ATOM 650 O O . VAL A 1 81 ? 32.757 -0.298 -11.469 1.00 11.10 81 VAL A O 1
ATOM 654 N N . ASP A 1 82 ? 32.669 1.378 -12.965 1.00 10.70 82 ASP A N 1
ATOM 655 C CA . ASP A 1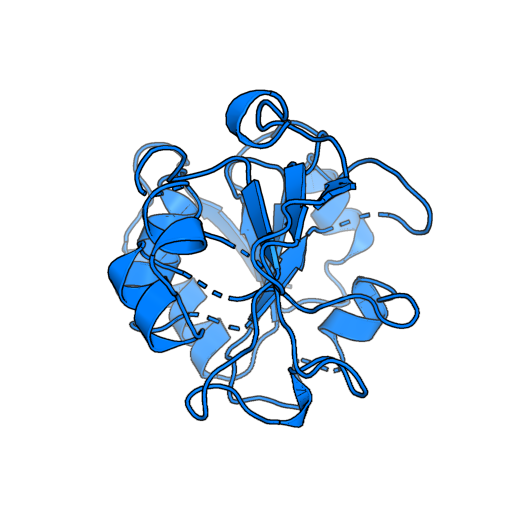 82 ? 33.304 0.579 -14.008 1.00 12.00 82 ASP A CA 1
ATOM 656 C C . ASP A 1 82 ? 34.777 0.957 -14.110 1.00 12.63 82 ASP A C 1
ATOM 657 O O . ASP A 1 82 ? 35.264 1.777 -13.331 1.00 11.97 82 ASP A O 1
ATOM 662 N N . ASN A 1 83 ? 35.484 0.363 -15.064 1.00 13.40 83 ASN A N 1
ATOM 663 C CA . ASN A 1 83 ? 36.910 0.625 -15.230 1.00 14.23 83 ASN A CA 1
ATOM 664 C C . ASN A 1 83 ? 37.282 2.098 -15.364 1.00 13.53 83 ASN A C 1
ATOM 665 O O . ASN A 1 83 ? 38.178 2.579 -14.672 1.00 13.34 83 ASN A O 1
ATOM 670 N N . VAL A 1 84 ? 36.602 2.806 -16.259 1.00 13.06 84 VAL A N 1
ATOM 671 C CA . VAL A 1 84 ? 36.888 4.218 -16.480 1.00 13.02 84 VAL A CA 1
ATOM 672 C C . VAL A 1 84 ? 36.751 5.026 -15.193 1.00 12.33 84 VAL A C 1
ATOM 673 O O . VAL A 1 84 ? 37.655 5.782 -14.825 1.00 12.61 84 VAL A O 1
ATOM 677 N N . ALA A 1 85 ? 35.627 4.852 -14.506 1.00 11.45 85 ALA A N 1
ATOM 678 C CA . ALA A 1 85 ? 35.373 5.573 -13.264 1.00 11.36 85 ALA A CA 1
ATOM 679 C C . ALA A 1 85 ? 36.374 5.208 -12.172 1.00 11.54 85 ALA A C 1
ATOM 680 O O . ALA A 1 85 ? 36.876 6.080 -11.462 1.00 10.92 85 ALA A O 1
ATOM 682 N N . PHE A 1 86 ? 36.659 3.917 -12.036 1.00 11.67 86 PHE A N 1
ATOM 683 C CA . PHE A 1 86 ? 37.590 3.455 -11.016 1.00 12.37 86 PHE A CA 1
ATOM 684 C C . PHE A 1 86 ? 38.972 4.077 -11.163 1.00 12.98 86 PHE A C 1
ATOM 685 O O . PHE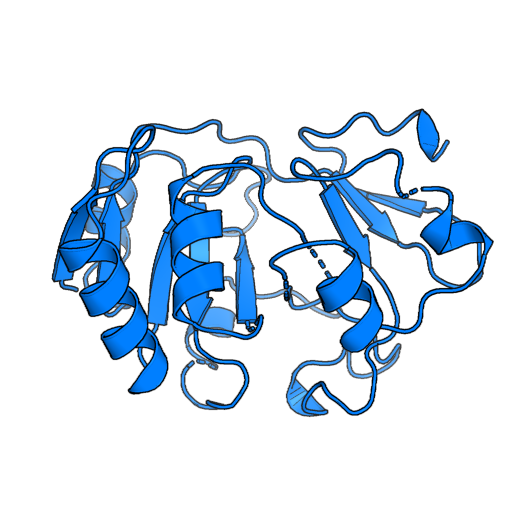 A 1 86 ? 39.527 4.609 -10.200 1.00 13.11 86 PHE A O 1
ATOM 693 N N . ARG A 1 87 ? 39.528 4.005 -12.367 1.00 13.76 87 ARG A N 1
ATOM 694 C CA . ARG A 1 87 ? 40.855 4.551 -12.619 1.00 14.71 87 ARG A CA 1
ATOM 695 C C . ARG A 1 87 ? 40.929 6.047 -12.340 1.00 14.56 87 ARG A C 1
ATOM 696 O O . ARG A 1 87 ? 41.910 6.534 -11.776 1.00 15.85 87 ARG A O 1
ATOM 704 N N . LEU A 1 88 ? 39.892 6.778 -12.726 1.00 13.45 88 LEU A N 1
ATOM 705 C CA . LEU A 1 88 ? 39.881 8.215 -12.495 1.00 13.20 88 LEU A CA 1
ATOM 706 C C . LEU A 1 88 ? 39.765 8.559 -11.015 1.00 13.25 88 LEU A C 1
ATOM 707 O O . LEU A 1 88 ? 40.491 9.416 -10.510 1.00 14.30 88 LEU A O 1
ATOM 720 N N . LYS A 1 90 ? 40.443 6.574 -8.333 1.00 13.03 90 LYS A N 1
ATOM 721 C CA . LYS A 1 90 ? 41.526 6.043 -7.508 1.00 14.29 90 LYS A CA 1
ATOM 722 C C . LYS A 1 90 ? 42.686 7.030 -7.407 1.00 14.22 90 LYS A C 1
ATOM 723 O O . LYS A 1 90 ? 43.419 7.042 -6.419 1.00 15.04 90 LYS A O 1
ATOM 729 N N . ASN A 1 91 ? 42.845 7.863 -8.429 1.00 14.37 91 ASN A N 1
ATOM 730 C CA . ASN A 1 91 ? 43.926 8.841 -8.445 1.00 15.48 91 ASN A CA 1
ATOM 731 C C . ASN A 1 91 ? 43.457 10.252 -8.116 1.00 15.00 91 ASN A C 1
ATOM 732 O O . ASN A 1 91 ? 44.224 11.210 -8.217 1.00 15.42 91 ASN A O 1
ATOM 737 N N . ASN A 1 92 ? 42.201 10.378 -7.708 1.00 13.64 92 ASN A N 1
ATOM 738 C CA . ASN A 1 92 ? 41.648 11.683 -7.383 1.00 13.35 92 ASN A CA 1
ATOM 739 C C . ASN A 1 92 ? 40.751 11.637 -6.152 1.00 13.11 92 ASN A C 1
ATOM 740 O O . ASN A 1 92 ? 39.655 12.199 -6.133 1.00 12.46 92 ASN A O 1
ATOM 745 N N . THR A 1 93 ? 41.242 10.949 -5.128 1.00 12.98 93 THR A N 1
ATOM 746 C CA . THR A 1 93 ? 40.553 10.815 -3.848 1.00 13.15 93 THR A CA 1
ATOM 747 C C . THR A 1 93 ? 41.644 10.812 -2.782 1.00 12.83 93 THR A C 1
ATOM 748 O O . THR A 1 93 ? 42.768 10.381 -3.044 1.00 13.69 93 THR A O 1
ATOM 752 N N . PRO A 1 94 ? 41.335 11.296 -1.569 1.00 11.52 94 PRO A N 1
ATOM 753 C CA . PRO A 1 94 ? 40.048 11.843 -1.134 1.00 10.91 94 PRO A CA 1
ATOM 754 C C . PRO A 1 94 ? 39.985 13.364 -1.260 1.00 10.15 94 PRO A C 1
ATOM 755 O O . PRO A 1 94 ? 40.980 14.019 -1.581 1.00 10.86 94 PRO A O 1
ATOM 759 N N . GLY A 1 95 ? 38.796 13.902 -1.004 1.00 9.05 95 GLY A N 1
ATOM 760 C CA . GLY A 1 95 ? 38.570 15.335 -1.033 1.00 8.62 95 GLY A CA 1
ATOM 761 C C . GLY A 1 95 ? 38.444 16.030 -2.374 1.00 7.92 95 GLY A C 1
ATOM 762 O O . GLY A 1 95 ? 38.753 15.461 -3.424 1.00 8.03 95 GLY A O 1
ATOM 763 N N . ASN A 1 96 ? 37.936 17.259 -2.309 1.00 7.80 96 ASN A N 1
ATOM 764 C CA . ASN A 1 96 ? 37.782 18.165 -3.450 1.00 7.91 96 ASN A CA 1
ATOM 765 C C . ASN A 1 96 ? 36.833 17.822 -4.589 1.00 7.56 96 ASN A C 1
ATOM 766 O O . ASN A 1 96 ? 36.593 18.669 -5.451 1.00 7.75 96 ASN A O 1
ATOM 771 N N . TYR A 1 97 ? 36.286 16.612 -4.594 1.00 7.59 97 TYR A N 1
ATOM 772 C CA . TYR A 1 97 ? 35.405 16.187 -5.680 1.00 7.45 97 TYR A CA 1
ATOM 773 C C . TYR A 1 97 ? 34.122 15.487 -5.264 1.00 7.28 97 TYR A C 1
ATOM 774 O O . TYR A 1 97 ? 34.051 14.843 -4.217 1.00 7.30 97 TYR A O 1
ATOM 783 N N . THR A 1 98 ? 33.121 15.612 -6.127 1.00 7.18 98 THR A N 1
ATOM 784 C CA . THR A 1 98 ? 31.849 14.921 -5.979 1.00 7.26 98 THR A CA 1
ATOM 785 C C . THR A 1 98 ? 31.712 14.244 -7.339 1.00 7.75 98 THR A C 1
ATOM 786 O O . THR A 1 98 ? 31.800 14.902 -8.379 1.00 8.24 98 THR A O 1
ATOM 790 N N . PHE A 1 99 ? 31.522 12.932 -7.337 1.00 7.71 99 PHE A N 1
ATOM 791 C CA . PHE A 1 99 ? 31.404 12.193 -8.586 1.00 7.96 99 PHE A CA 1
ATOM 792 C C . PHE A 1 99 ? 29.982 11.701 -8.781 1.00 8.03 99 PHE A C 1
ATOM 793 O O . PHE A 1 99 ? 29.440 11.013 -7.920 1.00 7.90 99 PHE A O 1
ATOM 801 N N . ILE A 1 100 ? 29.372 12.056 -9.905 1.00 8.54 100 ILE A N 1
ATOM 802 C CA . ILE A 1 100 ? 28.009 11.615 -10.170 1.00 8.69 100 ILE A CA 1
ATOM 803 C C . ILE A 1 100 ? 28.047 10.239 -10.820 1.00 8.77 100 ILE A C 1
ATOM 804 O O . ILE A 1 100 ? 28.658 10.053 -11.874 1.00 9.24 100 ILE A O 1
ATOM 809 N N . LEU A 1 101 ? 27.394 9.280 -10.172 1.00 8.99 101 LEU A N 1
ATOM 810 C CA . LEU A 1 101 ? 27.339 7.903 -10.647 1.00 9.24 101 LEU A CA 1
ATOM 811 C C . LEU A 1 101 ? 25.951 7.328 -10.396 1.00 9.52 101 LEU A C 1
ATOM 812 O O . LEU A 1 101 ? 25.136 7.925 -9.695 1.00 9.78 101 LEU A O 1
ATOM 817 N N . LYS A 1 102 ? 25.676 6.170 -10.981 1.00 10.20 102 LYS A N 1
ATOM 818 C CA . LYS A 1 102 ? 24.391 5.529 -10.757 1.00 10.65 102 LYS A CA 1
ATOM 819 C C . LYS A 1 102 ? 24.465 4.839 -9.400 1.00 9.82 102 LYS A C 1
ATOM 820 O O . LYS A 1 102 ? 25.451 4.166 -9.093 1.00 8.97 102 LYS A O 1
ATOM 826 N N . GLY A 1 103 ? 23.425 5.011 -8.589 1.00 10.01 103 GLY A N 1
ATOM 827 C CA . GLY A 1 103 ? 23.405 4.396 -7.273 1.00 10.04 103 GLY A CA 1
ATOM 828 C C . GLY A 1 103 ? 22.983 2.941 -7.306 1.00 10.57 103 GLY A C 1
ATOM 829 O O . GLY A 1 103 ? 22.183 2.536 -8.150 1.00 10.28 103 GLY A O 1
ATOM 830 N N . THR A 1 104 ? 23.526 2.145 -6.390 1.00 10.64 104 THR A N 1
ATOM 831 C CA . THR A 1 104 ? 23.178 0.727 -6.321 1.00 11.20 104 THR A CA 1
ATOM 832 C C . THR A 1 104 ? 21.938 0.549 -5.457 1.00 11.88 104 THR A C 1
ATOM 833 O O . THR A 1 104 ? 21.379 1.527 -4.954 1.00 11.88 104 THR A O 1
ATOM 837 N N . LYS A 1 105 ? 21.522 -0.702 -5.275 1.00 12.98 105 LYS A N 1
ATOM 838 C CA . LYS A 1 105 ? 20.347 -1.009 -4.464 1.00 13.88 105 LYS A CA 1
ATOM 839 C C . LYS A 1 105 ? 20.570 -0.706 -2.983 1.00 13.62 105 LYS A C 1
ATOM 840 O O . LYS A 1 105 ? 19.640 -0.771 -2.176 1.00 14.40 105 LYS A O 1
ATOM 846 N N . GLU A 1 106 ? 21.808 -0.381 -2.628 1.00 13.13 106 GLU A N 1
ATOM 847 C CA . GLU A 1 106 ? 22.147 -0.031 -1.251 1.00 13.17 106 GLU A CA 1
ATOM 848 C C . GLU A 1 106 ? 21.506 1.317 -0.947 1.00 13.03 106 GLU A C 1
ATOM 849 O O . GLU A 1 106 ? 21.271 1.664 0.212 1.00 13.55 106 GLU A O 1
ATOM 855 N N . VAL A 1 107 ? 21.221 2.068 -2.006 1.00 12.58 107 VAL A N 1
ATOM 856 C CA . VAL A 1 107 ? 20.642 3.399 -1.879 1.00 12.67 107 VAL A CA 1
ATOM 857 C C . VAL A 1 107 ? 19.128 3.455 -2.041 1.00 13.34 107 VAL A C 1
ATOM 858 O O . VAL A 1 107 ? 18.587 2.971 -3.034 1.00 14.32 107 VAL A O 1
ATOM 862 N N . PRO A 1 108 ? 18.425 4.051 -1.063 1.00 13.93 108 PRO A N 1
ATOM 863 C CA . PRO A 1 108 ? 16.965 4.159 -1.148 1.00 14.26 108 PRO A CA 1
ATOM 864 C C . PRO A 1 108 ? 16.591 4.877 -2.444 1.00 14.78 108 PRO A C 1
ATOM 865 O O . PRO A 1 108 ? 17.215 5.874 -2.814 1.00 14.26 108 PRO A O 1
ATOM 869 N N . ARG A 1 109 ? 15.577 4.365 -3.131 1.00 15.28 109 ARG A N 1
ATOM 870 C CA . ARG A 1 109 ? 15.128 4.942 -4.393 1.00 15.75 109 ARG A CA 1
ATOM 871 C C . ARG A 1 109 ? 14.906 6.452 -4.327 1.00 15.06 109 ARG A C 1
ATOM 872 O O . ARG A 1 109 ? 15.272 7.178 -5.251 1.00 15.38 109 ARG A O 1
ATOM 880 N N . ARG A 1 110 ? 14.311 6.921 -3.233 1.00 14.50 110 ARG A N 1
ATOM 881 C CA . ARG A 1 110 ? 14.019 8.346 -3.061 1.00 14.06 110 ARG A CA 1
ATOM 882 C C . ARG A 1 110 ? 15.235 9.264 -3.126 1.00 13.99 110 ARG A C 1
ATOM 883 O O . ARG A 1 110 ? 15.097 10.465 -3.366 1.00 14.12 110 ARG A O 1
ATOM 891 N N . LEU A 1 111 ? 16.422 8.705 -2.915 1.00 13.20 111 LEU A N 1
ATOM 892 C CA . LEU A 1 111 ? 17.646 9.499 -2.941 1.00 13.05 111 LEU A CA 1
ATOM 893 C C . LEU A 1 111 ? 18.292 9.565 -4.321 1.00 13.16 111 LEU A C 1
ATOM 894 O O . LEU A 1 111 ? 19.219 10.344 -4.539 1.00 13.00 111 LEU A O 1
ATOM 899 N N . LEU A 1 112 ? 17.796 8.757 -5.251 1.00 13.33 112 LEU A N 1
ATOM 900 C CA . LEU A 1 112 ? 18.341 8.734 -6.602 1.00 13.83 112 LEU A CA 1
ATOM 901 C C . LEU A 1 112 ? 17.589 9.693 -7.511 1.00 14.34 112 LEU A C 1
ATOM 902 O O . LEU A 1 112 ? 16.377 9.872 -7.372 1.00 14.66 112 LEU A O 1
ATOM 907 N N . GLN A 1 113 ? 18.314 10.311 -8.439 1.00 14.92 113 GLN A N 1
ATOM 908 C CA . GLN A 1 113 ? 17.711 11.258 -9.367 1.00 16.03 113 GLN A CA 1
ATOM 909 C C . GLN A 1 113 ? 16.583 10.546 -10.106 1.00 16.64 113 GLN A C 1
ATOM 910 O O . GLN A 1 113 ? 16.778 9.480 -10.689 1.00 16.19 113 GLN A O 1
ATOM 916 N N . GLU A 1 114 ? 15.400 11.146 -10.055 1.00 17.63 114 GLU A N 1
ATOM 917 C CA . GLU A 1 114 ? 14.196 10.596 -10.670 1.00 19.35 114 GLU A CA 1
ATOM 918 C C . GLU A 1 114 ? 14.368 9.942 -12.036 1.00 19.00 114 GLU A C 1
ATOM 919 O O . GLU A 1 114 ? 13.925 8.812 -12.248 1.00 19.51 114 GLU A O 1
ATOM 925 N N . LYS A 1 115 ? 15.022 10.641 -12.957 1.00 18.91 115 LYS A N 1
ATOM 926 C CA . LYS A 1 115 ? 15.197 10.128 -14.309 1.00 19.05 115 LYS A CA 1
ATOM 927 C C . LYS A 1 115 ? 16.473 9.332 -14.572 1.00 18.41 115 LYS A C 1
ATOM 928 O O . LYS A 1 115 ? 16.427 8.258 -15.174 1.00 18.85 115 LYS A O 1
ATOM 934 N N . ARG A 1 116 ? 17.606 9.852 -14.115 1.00 17.42 116 ARG A N 1
ATOM 935 C CA . ARG A 1 116 ? 18.889 9.203 -14.350 1.00 16.27 116 ARG A CA 1
ATOM 936 C C . ARG A 1 116 ? 19.320 8.166 -13.304 1.00 15.14 116 ARG A C 1
ATOM 937 O O . ARG A 1 116 ? 20.252 7.394 -13.542 1.00 15.16 116 ARG A O 1
ATOM 945 N N . LYS A 1 117 ? 18.639 8.147 -12.161 1.00 14.31 117 LYS A N 1
ATOM 946 C CA . LYS A 1 117 ? 18.933 7.209 -11.073 1.00 13.75 117 LYS A CA 1
ATOM 947 C C . LYS A 1 117 ? 20.353 7.390 -10.541 1.00 12.56 117 LYS A C 1
ATOM 948 O O . LYS A 1 117 ? 20.990 6.442 -10.068 1.00 11.96 117 LYS A O 1
ATOM 954 N N . THR A 1 118 ? 20.835 8.623 -10.606 1.00 11.94 118 THR A N 1
ATOM 955 C CA . THR A 1 118 ? 22.177 8.946 -10.153 1.00 11.42 118 THR A CA 1
ATOM 956 C C . THR A 1 118 ? 22.196 9.605 -8.782 1.00 11.34 118 THR A C 1
ATOM 957 O O . THR A 1 118 ? 21.159 9.977 -8.231 1.00 10.81 118 THR A O 1
ATOM 961 N N . ILE A 1 119 ? 23.401 9.741 -8.242 1.00 10.78 119 ILE A N 1
ATOM 962 C CA . ILE A 1 119 ? 23.613 10.380 -6.954 1.00 10.77 119 ILE A CA 1
ATOM 963 C C . ILE A 1 119 ? 25.094 10.741 -6.880 1.00 10.13 119 ILE A C 1
ATOM 964 O O . ILE A 1 119 ? 25.934 10.063 -7.477 1.00 9.88 119 ILE A O 1
ATOM 969 N N . GLY A 1 120 ? 25.406 11.826 -6.181 1.00 10.00 120 GLY A N 1
ATOM 970 C CA . GLY A 1 120 ? 26.787 12.256 -6.064 1.00 9.70 120 GLY A CA 1
ATOM 971 C C . GLY A 1 120 ? 27.517 11.489 -4.981 1.00 9.89 120 GLY A C 1
ATOM 972 O O . GLY A 1 120 ? 26.989 11.305 -3.883 1.00 11.45 120 GLY A O 1
ATOM 981 N N . ARG A 1 122 ? 30.941 11.295 -2.653 1.00 8.10 122 ARG A N 1
ATOM 982 C CA . ARG A 1 122 ? 31.981 12.197 -2.176 1.00 7.79 122 ARG A CA 1
ATOM 983 C C . ARG A 1 122 ? 32.744 11.663 -0.970 1.00 7.64 122 ARG A C 1
ATOM 984 O O . ARG A 1 122 ? 32.147 11.309 0.046 1.00 8.59 122 ARG A O 1
ATOM 992 N N . VAL A 1 123 ? 34.066 11.594 -1.099 1.00 7.35 123 VAL A N 1
ATOM 993 C CA . VAL A 1 123 ? 34.929 11.131 -0.018 1.00 7.68 123 VAL A CA 1
ATOM 994 C C . VAL A 1 123 ? 35.650 12.359 0.534 1.00 7.65 123 VAL A C 1
ATOM 995 O O . VAL A 1 123 ? 36.490 12.945 -0.144 1.00 8.37 123 VAL A O 1
ATOM 999 N N . PRO A 1 124 ? 35.321 12.771 1.769 1.00 7.64 124 PRO A N 1
ATOM 1000 C CA . PRO A 1 124 ? 35.960 13.942 2.379 1.00 7.61 124 PRO A CA 1
ATOM 1001 C C . PRO A 1 124 ? 37.362 13.611 2.883 1.00 7.85 124 PRO A C 1
ATOM 1002 O O . PRO A 1 124 ? 37.645 12.470 3.234 1.00 8.92 124 PRO A O 1
ATOM 1006 N N . SER A 1 125 ? 38.237 14.611 2.927 1.00 8.17 125 SER A N 1
ATOM 1007 C CA . SER A 1 125 ? 39.607 14.379 3.370 1.00 8.33 125 SER A CA 1
ATOM 1008 C C . SER A 1 125 ? 39.933 14.898 4.771 1.00 8.33 125 SER A C 1
ATOM 1009 O O . SER A 1 125 ? 40.981 14.563 5.324 1.00 9.47 125 SER A O 1
ATOM 1012 N N . ASN A 1 126 ? 39.047 15.706 5.346 1.00 7.78 126 ASN A N 1
ATOM 1013 C CA . ASN A 1 126 ? 39.308 16.278 6.667 1.00 7.62 126 ASN A CA 1
ATOM 1014 C C . ASN A 1 126 ? 39.014 15.335 7.828 1.00 7.79 126 ASN A C 1
ATOM 1015 O O . ASN A 1 126 ? 38.099 14.509 7.765 1.00 8.29 126 ASN A O 1
ATOM 1020 N N . PRO A 1 127 ? 39.784 15.462 8.918 1.00 7.77 127 PRO A N 1
ATOM 1021 C CA . PRO A 1 127 ? 39.621 14.622 10.106 1.00 7.69 127 PRO A CA 1
ATOM 1022 C C . PRO A 1 127 ? 38.227 14.535 10.716 1.00 7.31 127 PRO A C 1
ATOM 1023 O O . PRO A 1 127 ? 37.777 13.443 11.066 1.00 7.78 127 PRO A O 1
ATOM 1027 N N . ILE A 1 128 ? 37.535 15.662 10.852 1.00 7.37 128 ILE A N 1
ATOM 1028 C CA . ILE A 1 128 ? 36.208 15.611 11.458 1.00 7.15 128 ILE A CA 1
ATOM 1029 C C . ILE A 1 128 ? 35.221 14.786 10.637 1.00 6.95 128 ILE A C 1
ATOM 1030 O O . ILE A 1 128 ? 34.538 13.917 11.178 1.00 7.23 128 ILE A O 1
ATOM 1035 N N . ALA A 1 129 ? 35.154 15.037 9.332 1.00 7.43 129 ALA A N 1
ATOM 1036 C CA . ALA A 1 129 ? 34.231 14.292 8.483 1.00 7.42 129 ALA A CA 1
ATOM 1037 C C . ALA A 1 129 ? 34.600 12.811 8.475 1.00 7.13 129 ALA A C 1
ATOM 1038 O O . ALA A 1 129 ? 33.726 11.948 8.562 1.00 7.59 129 ALA A O 1
ATOM 1040 N N . GLN A 1 130 ? 35.892 12.511 8.379 1.00 7.72 130 GLN A N 1
ATOM 1041 C CA . GLN A 1 130 ? 36.321 11.120 8.381 1.00 7.77 130 GLN A CA 1
ATOM 1042 C C . GLN A 1 130 ? 35.960 10.437 9.699 1.00 7.87 130 GLN A C 1
ATOM 1043 O O . GLN A 1 130 ? 35.526 9.285 9.707 1.00 8.55 130 GLN A O 1
ATOM 1049 N N . ALA A 1 131 ? 36.120 11.153 10.809 1.00 8.02 131 ALA A N 1
ATOM 1050 C CA . ALA A 1 131 ? 35.799 10.594 12.118 1.00 7.84 131 ALA A CA 1
ATOM 1051 C C . ALA A 1 131 ? 34.301 10.306 12.227 1.00 8.11 131 ALA A C 1
ATOM 1052 O O . ALA A 1 131 ? 33.896 9.272 12.759 1.00 8.10 131 ALA A O 1
ATOM 1054 N N . LEU A 1 132 ? 33.477 11.221 11.722 1.00 8.05 132 LEU A N 1
ATOM 1055 C CA . LEU A 1 132 ? 32.032 11.028 11.763 1.00 7.97 132 LEU A CA 1
ATOM 1056 C C . LEU A 1 132 ? 31.643 9.776 10.977 1.00 7.88 132 LEU A C 1
ATOM 1057 O O . LEU A 1 132 ? 30.843 8.957 11.441 1.00 8.15 132 LEU A O 1
ATOM 1062 N N . LEU A 1 133 ? 32.215 9.622 9.788 1.00 8.44 133 LEU A N 1
ATOM 1063 C CA . LEU A 1 133 ? 31.903 8.469 8.953 1.00 8.96 133 LEU A CA 1
ATOM 1064 C C . LEU A 1 133 ? 32.383 7.171 9.586 1.00 9.37 133 LEU A C 1
ATOM 1065 O O . LEU A 1 133 ? 31.680 6.166 9.553 1.00 9.71 133 LEU A O 1
ATOM 1070 N N . GLU A 1 134 ? 33.576 7.190 10.171 1.00 9.81 134 GLU A N 1
ATOM 1071 C CA . GLU A 1 134 ? 34.104 5.994 10.817 1.00 11.01 134 GLU A CA 1
ATOM 1072 C C . GLU A 1 134 ? 33.172 5.547 11.940 1.00 10.85 134 GLU A C 1
ATOM 1073 O O . GLU A 1 134 ? 32.898 4.357 12.097 1.00 10.81 134 GLU A O 1
ATOM 1079 N N . ALA A 1 135 ? 32.683 6.503 12.722 1.00 10.40 135 ALA A N 1
ATOM 1080 C CA . ALA A 1 135 ? 31.790 6.185 13.830 1.00 10.82 135 ALA A CA 1
ATOM 1081 C C . ALA A 1 135 ? 30.408 5.754 13.346 1.00 11.11 135 ALA A C 1
ATOM 1082 O O . ALA A 1 135 ? 29.791 4.862 13.934 1.00 11.92 135 ALA A O 1
ATOM 1084 N N . LEU A 1 136 ? 29.922 6.377 12.276 1.00 10.86 136 LEU A N 1
ATOM 1085 C CA . LEU A 1 136 ? 28.603 6.043 11.739 1.00 11.09 136 LEU A CA 1
ATOM 1086 C C . LEU A 1 136 ? 28.583 4.638 11.137 1.00 10.86 136 LEU A C 1
ATOM 1087 O O . LEU A 1 136 ? 27.614 3.898 11.307 1.00 11.26 136 LEU A O 1
ATOM 1092 N N . GLY A 1 137 ? 29.646 4.275 10.426 1.00 10.51 137 GLY A N 1
ATOM 1093 C CA . GLY A 1 137 ? 29.720 2.940 9.854 1.00 10.48 137 GLY A CA 1
ATOM 1094 C C . GLY A 1 137 ? 29.174 2.778 8.451 1.00 10.37 137 GLY A C 1
ATOM 1095 O O . GLY A 1 137 ? 29.271 1.699 7.863 1.00 10.77 137 GLY A O 1
ATOM 1096 N N . GLU A 1 138 ? 28.582 3.841 7.922 1.00 10.34 138 GLU A N 1
ATOM 1097 C CA . GLU A 1 138 ? 28.038 3.828 6.569 1.00 10.13 138 GLU A CA 1
ATOM 1098 C C . GLU A 1 138 ? 28.017 5.267 6.068 1.00 9.50 138 GLU A C 1
ATOM 1099 O O . GLU A 1 138 ? 28.317 6.193 6.826 1.00 9.07 138 GLU A O 1
ATOM 1105 N N . PRO A 1 139 ? 27.671 5.477 4.788 1.00 9.46 139 PRO A N 1
ATOM 1106 C CA . PRO A 1 139 ? 27.632 6.835 4.240 1.00 9.79 139 PRO A CA 1
ATOM 1107 C C . PRO A 1 139 ? 26.610 7.723 4.926 1.00 10.16 139 PRO A C 1
ATOM 1108 O O . PRO A 1 139 ? 25.659 7.247 5.540 1.00 9.93 139 PRO A O 1
ATOM 1120 N N . LEU A 1 141 ? 23.914 10.802 4.219 1.00 11.02 141 LEU A N 1
ATOM 1121 C CA . LEU A 1 141 ? 23.209 11.507 3.155 1.00 11.30 141 LEU A CA 1
ATOM 1122 C C . LEU A 1 141 ? 23.564 12.967 3.379 1.00 10.87 141 LEU A C 1
ATOM 1123 O O . LEU A 1 141 ? 23.409 13.482 4.489 1.00 11.10 141 LEU A O 1
ATOM 1128 N N . SER A 1 142 ? 24.042 13.636 2.337 1.00 10.53 142 SER A N 1
ATOM 1129 C CA . SER A 1 142 ? 24.461 15.021 2.486 1.00 10.70 142 SER A CA 1
ATOM 1130 C C . SER A 1 142 ? 24.247 15.885 1.257 1.00 10.84 142 SER A C 1
ATOM 1131 O O . SER A 1 142 ? 23.772 15.427 0.220 1.00 10.56 142 SER A O 1
ATOM 1134 N N . THR A 1 143 ? 24.599 17.155 1.422 1.00 11.33 143 THR A N 1
ATOM 1135 C CA . THR A 1 143 ? 24.579 18.166 0.367 1.00 11.06 143 THR A CA 1
ATOM 1136 C C . THR A 1 143 ? 25.527 19.238 0.879 1.00 10.31 143 THR A C 1
ATOM 1137 O O . THR A 1 143 ? 25.748 19.355 2.090 1.00 9.16 143 THR A O 1
ATOM 1141 N N . SER A 1 144 ? 26.124 20.001 -0.026 1.00 10.08 144 SER A N 1
ATOM 1142 C CA . SER A 1 144 ? 27.007 21.069 0.414 1.00 10.33 144 SER A CA 1
ATOM 1143 C C . SER A 1 144 ? 26.095 22.125 1.018 1.00 10.97 144 SER A C 1
ATOM 1144 O O . SER A 1 144 ? 24.927 22.225 0.645 1.00 11.95 144 SER A O 1
ATOM 1147 N N . LEU A 1 145 ? 26.612 22.898 1.962 1.00 11.08 145 LEU A N 1
ATOM 1148 C CA . LEU A 1 145 ? 25.810 23.948 2.563 1.00 12.66 145 LEU A CA 1
ATOM 1149 C C . LEU A 1 145 ? 26.135 25.259 1.863 1.00 13.81 145 LEU A C 1
ATOM 1150 O O . LEU A 1 145 ? 27.208 25.825 2.053 1.00 13.75 145 LEU A O 1
ATOM 1163 N N . LEU A 1 147 ? 24.343 29.147 0.267 1.00 19.80 147 LEU A N 1
ATOM 1164 C CA . LEU A 1 147 ? 23.205 30.059 0.198 1.00 20.13 147 LEU A CA 1
ATOM 1165 C C . LEU A 1 147 ? 22.482 29.936 -1.135 1.00 20.69 147 LEU A C 1
ATOM 1166 O O . LEU A 1 147 ? 23.063 29.503 -2.133 1.00 20.91 147 LEU A O 1
ATOM 1171 N N . PRO A 1 148 ? 21.196 30.319 -1.167 1.00 20.96 148 PRO A N 1
ATOM 1172 C CA . PRO A 1 148 ? 20.364 30.265 -2.373 1.00 21.39 148 PRO A CA 1
ATOM 1173 C C . PRO A 1 148 ? 21.025 30.960 -3.560 1.00 21.25 148 PRO A C 1
ATOM 1174 O O . PRO A 1 148 ? 21.447 32.111 -3.451 1.00 22.01 148 PRO A O 1
ATOM 1178 N N . GLY A 1 149 ? 21.110 30.256 -4.685 1.00 21.27 149 GLY A N 1
ATOM 1179 C CA . GLY A 1 149 ? 21.699 30.825 -5.887 1.00 20.98 149 GLY A CA 1
ATOM 1180 C C . GLY A 1 149 ? 23.161 31.220 -5.806 1.00 20.66 149 GLY A C 1
ATOM 1181 O O . GLY A 1 149 ? 23.701 31.797 -6.752 1.00 21.06 149 GLY A O 1
ATOM 1182 N N . SER A 1 150 ? 23.810 30.914 -4.687 1.00 20.52 150 SER A N 1
ATOM 1183 C CA . SER A 1 150 ? 25.218 31.252 -4.513 1.00 19.52 150 SER A CA 1
ATOM 1184 C C . SER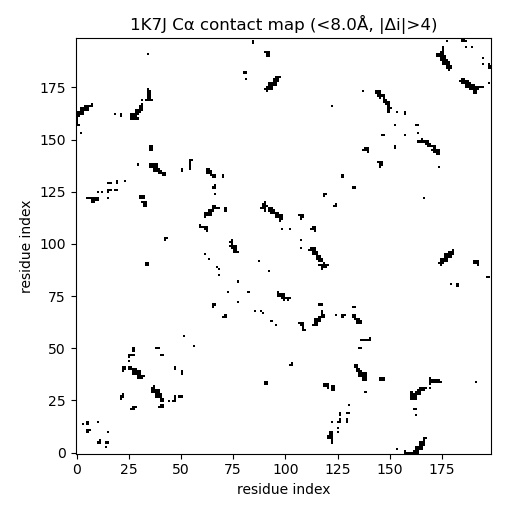 A 1 150 ? 26.114 30.175 -5.100 1.00 18.97 150 SER A C 1
ATOM 1185 O O . SER A 1 150 ? 25.757 28.996 -5.112 1.00 19.33 150 SER A O 1
ATOM 1188 N N . GLU A 1 151 ? 27.279 30.584 -5.589 1.00 18.52 151 GLU A N 1
ATOM 1189 C CA . GLU A 1 151 ? 28.237 29.645 -6.157 1.00 18.41 151 GLU A CA 1
ATOM 1190 C C . GLU A 1 151 ? 29.206 29.246 -5.054 1.00 17.11 151 GLU A C 1
ATOM 1191 O O . GLU A 1 151 ? 30.114 28.448 -5.273 1.00 16.93 151 GLU A O 1
ATOM 1197 N N . PHE A 1 152 ? 29.005 29.812 -3.867 1.00 15.65 152 PHE A N 1
ATOM 1198 C CA . PHE A 1 152 ? 29.886 29.554 -2.733 1.00 15.10 152 PHE A CA 1
ATOM 1199 C C . PHE A 1 152 ? 29.225 28.774 -1.613 1.00 14.54 152 PHE A C 1
ATOM 1200 O O . PHE A 1 152 ? 28.004 28.790 -1.462 1.00 14.58 152 PHE A O 1
ATOM 1208 N N . THR A 1 153 ? 30.044 28.087 -0.824 1.00 14.40 153 THR A N 1
ATOM 1209 C CA . THR A 1 153 ? 29.534 27.326 0.310 1.00 14.50 153 THR A CA 1
ATOM 1210 C C . THR A 1 153 ? 29.713 28.180 1.553 1.00 14.72 153 THR A C 1
ATOM 1211 O O . THR A 1 153 ? 30.569 29.072 1.584 1.00 15.60 153 THR A O 1
ATOM 1215 N N . GLU A 1 154 ? 28.900 27.923 2.571 1.00 14.21 154 GLU A N 1
ATOM 1216 C CA . GLU A 1 154 ? 29.028 28.653 3.823 1.00 14.45 154 GLU A CA 1
ATOM 1217 C C . GLU A 1 154 ? 30.319 28.138 4.448 1.00 14.06 154 GLU A C 1
ATOM 1218 O O . GLU A 1 154 ? 30.616 26.942 4.384 1.00 14.43 154 GLU A O 1
ATOM 1224 N N . SER A 1 155 ? 31.093 29.038 5.042 1.00 13.07 155 SER A N 1
ATOM 1225 C CA . SER A 1 155 ? 32.378 28.653 5.609 1.00 12.84 155 SER A CA 1
ATOM 1226 C C . SER A 1 155 ? 32.625 29.134 7.032 1.00 12.84 155 SER A C 1
ATOM 1227 O O . SER A 1 155 ? 33.587 28.707 7.667 1.00 12.36 155 SER A O 1
ATOM 1230 N N . ASP A 1 156 ? 31.765 30.027 7.515 1.00 13.15 156 ASP A N 1
ATOM 1231 C CA . ASP A 1 156 ? 31.880 30.597 8.857 1.00 13.59 156 ASP A CA 1
ATOM 1232 C C . ASP A 1 156 ? 30.870 29.912 9.781 1.00 13.39 156 ASP A C 1
ATOM 1233 O O . ASP A 1 156 ? 29.664 30.120 9.652 1.00 13.36 156 ASP A O 1
ATOM 1238 N N . PRO A 1 157 ? 31.352 29.096 10.735 1.00 13.34 157 PRO A N 1
ATOM 1239 C CA . PRO A 1 157 ? 30.463 28.390 11.662 1.00 13.62 157 PRO A CA 1
ATOM 1240 C C . PRO A 1 157 ? 29.556 29.281 12.511 1.00 14.01 157 PRO A C 1
ATOM 1241 O O . PRO A 1 157 ? 28.455 28.876 12.881 1.00 13.98 157 PRO A O 1
ATOM 1245 N N . GLU A 1 158 ? 30.013 30.487 12.824 1.00 15.20 158 GLU A N 1
ATOM 1246 C CA . GLU A 1 158 ? 29.195 31.399 13.614 1.00 16.45 158 GLU A CA 1
ATOM 1247 C C . GLU A 1 158 ? 28.070 31.966 12.750 1.00 15.97 158 GLU A C 1
ATOM 1248 O O . GLU A 1 158 ? 26.952 32.167 13.226 1.00 16.63 158 GLU A O 1
ATOM 1254 N N . GLU A 1 159 ? 28.370 32.220 11.479 1.00 16.04 159 GLU A N 1
ATOM 1255 C CA . GLU A 1 159 ? 27.372 32.731 10.546 1.00 16.38 159 GLU A CA 1
ATOM 1256 C C . GLU A 1 159 ? 26.335 31.629 10.342 1.00 15.85 159 GLU A C 1
ATOM 1257 O O . GLU A 1 159 ? 25.135 31.890 10.266 1.00 16.00 159 GLU A O 1
ATOM 1263 N N . ILE A 1 160 ? 26.810 30.388 10.267 1.00 14.95 160 ILE A N 1
ATOM 1264 C CA . ILE A 1 160 ? 25.929 29.243 10.082 1.00 14.44 160 ILE A CA 1
ATOM 1265 C C . ILE A 1 160 ? 24.979 29.108 11.272 1.00 14.37 160 ILE A C 1
ATOM 1266 O O . ILE A 1 160 ? 23.789 28.835 11.103 1.00 14.38 160 ILE A O 1
ATOM 1271 N N . LYS A 1 161 ? 25.511 29.309 12.473 1.00 15.06 161 LYS A N 1
ATOM 1272 C CA . LYS A 1 161 ? 24.707 29.226 13.687 1.00 15.93 161 LYS A CA 1
ATOM 1273 C C . LYS A 1 161 ? 23.615 30.295 13.654 1.00 16.57 161 LYS A C 1
ATOM 1274 O O . LYS A 1 161 ? 22.455 30.019 13.959 1.00 16.63 161 LYS A O 1
ATOM 1280 N N . ASP A 1 162 ? 23.984 31.514 13.266 1.00 17.76 162 ASP A N 1
ATOM 1281 C CA . ASP A 1 162 ? 23.014 32.606 13.205 1.00 18.65 162 ASP A CA 1
ATOM 1282 C C . ASP A 1 162 ? 21.897 32.322 12.208 1.00 18.63 162 ASP A C 1
ATOM 1283 O O . ASP A 1 162 ? 20.737 32.656 12.449 1.00 18.91 162 ASP A O 1
ATOM 1288 N N . ARG A 1 163 ? 22.251 31.700 11.089 1.00 17.72 163 ARG A N 1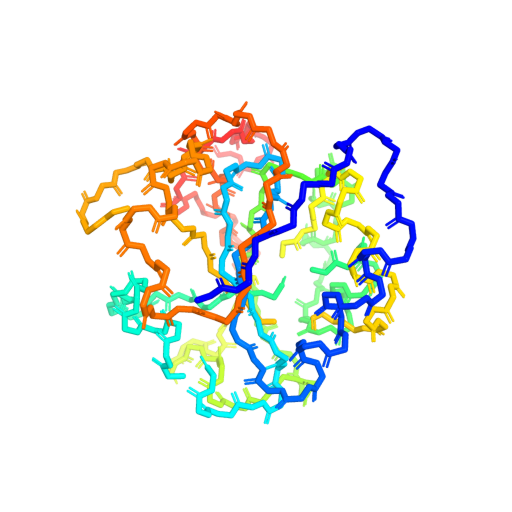
ATOM 1289 C CA . ARG A 1 163 ? 21.282 31.404 10.045 1.00 17.69 163 ARG A CA 1
ATOM 1290 C C . ARG A 1 163 ? 20.443 30.143 10.214 1.00 17.17 163 ARG A C 1
ATOM 1291 O O . ARG A 1 163 ? 19.254 30.143 9.883 1.00 17.71 163 ARG A O 1
ATOM 1299 N N . LEU A 1 164 ? 21.040 29.077 10.738 1.00 16.59 164 LEU A N 1
ATOM 1300 C CA . LEU A 1 164 ? 20.321 27.810 10.840 1.00 16.02 164 LEU A CA 1
ATOM 1301 C C . LEU A 1 164 ? 20.113 27.145 12.194 1.00 15.77 164 LEU A C 1
ATOM 1302 O O . LEU A 1 164 ? 19.617 26.020 12.241 1.00 15.49 164 LEU A O 1
ATOM 1307 N N . GLU A 1 165 ? 20.459 27.806 13.290 1.00 15.97 165 GLU A N 1
ATOM 1308 C CA . GLU A 1 165 ? 20.296 27.151 14.581 1.00 16.88 165 GLU A CA 1
ATOM 1309 C C . GLU A 1 165 ? 18.855 26.758 14.913 1.00 16.35 165 GLU A C 1
ATOM 1310 O O . GLU A 1 165 ? 18.627 25.933 15.795 1.00 16.49 165 GLU A O 1
ATOM 1316 N N . LYS A 1 166 ? 17.886 27.333 14.205 1.00 16.67 166 LYS A N 1
ATOM 1317 C CA . LYS A 1 166 ? 16.483 26.994 14.440 1.00 16.87 166 LYS A CA 1
ATOM 1318 C C . LYS A 1 166 ? 16.006 25.912 13.476 1.00 16.54 166 LYS A C 1
ATOM 1319 O O . LYS A 1 166 ? 14.901 25.389 13.623 1.00 16.67 166 LYS A O 1
ATOM 1325 N N . GLN A 1 167 ? 16.840 25.566 12.498 1.00 15.74 167 GLN A N 1
ATOM 1326 C CA . GLN A 1 167 ? 16.452 24.573 11.501 1.00 15.94 167 GLN A CA 1
ATOM 1327 C C . GLN A 1 167 ? 17.220 23.254 11.500 1.00 14.82 167 GLN A C 1
ATOM 1328 O O . GLN A 1 167 ? 16.820 22.306 10.823 1.00 15.10 167 GLN A O 1
ATOM 1334 N N . VAL A 1 168 ? 18.320 23.188 12.243 1.00 13.72 168 VAL A N 1
ATOM 1335 C CA . VAL A 1 168 ? 19.099 21.957 12.312 1.00 12.73 168 VAL A CA 1
ATOM 1336 C C . VAL A 1 168 ? 19.254 21.525 13.766 1.00 12.77 168 VAL A C 1
ATOM 1337 O O . VAL A 1 168 ? 19.020 22.310 14.685 1.00 12.69 168 VAL A O 1
ATOM 1341 N N . ASP A 1 169 ? 19.654 20.276 13.970 1.00 12.36 169 ASP A N 1
ATOM 1342 C CA . ASP A 1 169 ? 19.789 19.732 15.314 1.00 12.45 169 ASP A CA 1
ATOM 1343 C C . ASP A 1 169 ? 21.185 19.844 15.916 1.00 11.85 169 ASP A C 1
ATOM 1344 O O . ASP A 1 169 ? 21.348 19.855 17.138 1.00 11.83 169 ASP A O 1
ATOM 1349 N N . LEU A 1 170 ? 22.191 19.931 15.056 1.00 10.73 170 LEU A N 1
ATOM 1350 C CA . LEU A 1 170 ? 23.562 20.057 15.517 1.00 10.26 170 LEU A CA 1
ATOM 1351 C C . LEU A 1 170 ? 24.405 20.772 14.486 1.00 9.68 170 LEU A C 1
ATOM 1352 O O . LEU A 1 170 ? 24.236 20.572 13.286 1.00 9.04 170 LEU A O 1
ATOM 1357 N N . ILE A 1 171 ? 25.296 21.628 14.967 1.00 10.14 171 ILE A N 1
ATOM 1358 C CA . ILE A 1 171 ? 26.224 22.331 14.104 1.00 9.64 171 ILE A CA 1
ATOM 1359 C C . ILE A 1 171 ? 27.587 22.063 14.712 1.00 9.40 171 ILE A C 1
ATOM 1360 O O . ILE A 1 171 ? 27.815 22.346 15.890 1.00 8.87 171 ILE A O 1
ATOM 1365 N N . ILE A 1 172 ? 28.475 21.474 13.921 1.00 8.62 172 ILE A N 1
ATOM 1366 C CA . ILE A 1 172 ? 29.819 21.189 14.392 1.00 8.43 172 ILE A CA 1
ATOM 1367 C C . ILE A 1 172 ? 30.747 22.280 13.897 1.00 9.02 172 ILE A C 1
ATOM 1368 O O . ILE A 1 172 ? 30.928 22.452 12.696 1.00 9.49 172 ILE A O 1
ATOM 1373 N N . HIS A 1 173 ? 31.307 23.032 14.835 1.00 9.15 173 HIS A N 1
ATOM 1374 C CA . HIS A 1 173 ? 32.250 24.091 14.520 1.00 9.38 173 HIS A CA 1
ATOM 1375 C C . HIS A 1 173 ? 33.584 23.395 14.274 1.00 9.14 173 HIS A C 1
ATOM 1376 O O . HIS A 1 173 ? 34.170 22.824 15.195 1.00 9.34 173 HIS A O 1
ATOM 1383 N N . GLY A 1 174 ? 34.049 23.423 13.028 1.00 9.14 174 GLY A N 1
ATOM 1384 C CA . GLY A 1 174 ? 35.312 22.794 12.692 1.00 9.05 174 GLY A CA 1
ATOM 1385 C C . GLY A 1 174 ? 36.267 23.800 12.086 1.00 9.11 174 GLY A C 1
ATOM 1386 O O . GLY A 1 174 ? 37.120 23.451 11.271 1.00 9.60 174 GLY A O 1
ATOM 1387 N N . GLY A 1 175 ? 36.114 25.059 12.484 1.00 9.21 175 GLY A N 1
ATOM 1388 C CA . GLY A 1 175 ? 36.975 26.107 11.972 1.00 9.45 175 GLY A CA 1
ATOM 1389 C C . GLY A 1 175 ? 36.374 26.892 10.823 1.00 9.58 175 GLY A C 1
ATOM 1390 O O . GLY A 1 175 ? 35.238 26.656 10.409 1.00 9.01 175 GLY A O 1
ATOM 1391 N N . TYR A 1 176 ? 37.149 27.841 10.313 1.00 9.70 176 TYR A N 1
ATOM 1392 C CA . TYR A 1 176 ? 36.724 28.677 9.201 1.00 10.11 176 TYR A CA 1
ATOM 1393 C C . TYR A 1 176 ? 37.307 28.062 7.942 1.00 9.95 176 TYR A C 1
ATOM 1394 O O . TYR A 1 176 ? 38.522 28.012 7.760 1.00 9.51 176 TYR A O 1
ATOM 1403 N N . LEU A 1 177 ? 36.422 27.579 7.079 1.00 9.89 177 LEU A N 1
ATOM 1404 C CA . LEU A 1 177 ? 36.830 26.895 5.865 1.00 9.69 177 LEU A CA 1
ATOM 1405 C C . LEU A 1 177 ? 36.841 27.766 4.622 1.00 9.98 177 LEU A C 1
ATOM 1406 O O . LEU A 1 177 ? 36.624 28.975 4.684 1.00 9.84 177 LEU A O 1
ATOM 1411 N N . GLY A 1 178 ? 37.117 27.130 3.490 1.00 10.31 178 GLY A N 1
ATOM 1412 C CA . GLY A 1 178 ? 37.107 27.841 2.229 1.00 10.67 178 GLY A CA 1
ATOM 1413 C C . GLY A 1 178 ? 35.664 27.890 1.766 1.00 11.26 178 GLY A C 1
ATOM 1414 O O . GLY A 1 178 ? 34.823 27.135 2.266 1.00 11.86 178 GLY A O 1
ATOM 1415 N N . GLN A 1 179 ? 35.362 28.775 0.823 1.00 11.61 179 GLN A N 1
ATOM 1416 C CA . GLN A 1 179 ? 33.999 28.888 0.314 1.00 12.77 179 GLN A CA 1
ATOM 1417 C C . GLN A 1 179 ? 33.837 28.299 -1.082 1.00 11.62 179 GLN A C 1
ATOM 1418 O O . GLN A 1 179 ? 32.774 28.413 -1.689 1.00 12.46 179 GLN A O 1
ATOM 1424 N N . LYS A 1 180 ? 34.894 27.675 -1.591 1.00 10.63 180 LYS A N 1
ATOM 1425 C CA . LYS A 1 180 ? 34.843 27.052 -2.908 1.00 9.97 180 LYS A CA 1
ATOM 1426 C C . LYS A 1 180 ? 34.315 25.632 -2.716 1.00 9.04 180 LYS A C 1
ATOM 1427 O O . LYS A 1 180 ? 34.848 24.869 -1.913 1.00 8.93 180 LYS A O 1
ATOM 1433 N N . PRO A 1 181 ? 33.252 25.263 -3.444 1.00 8.88 181 PRO A N 1
ATOM 1434 C CA . PRO A 1 181 ? 32.675 23.920 -3.322 1.00 8.65 181 PRO A CA 1
ATOM 1435 C C . PRO A 1 181 ? 33.505 22.878 -4.062 1.00 8.00 181 PRO A C 1
ATOM 1436 O O . PRO A 1 181 ? 34.507 23.207 -4.699 1.00 8.48 181 PRO A O 1
ATOM 1440 N N . THR A 1 182 ? 33.097 21.618 -3.965 1.00 7.98 182 THR A N 1
ATOM 1441 C CA . THR A 1 182 ? 33.810 20.552 -4.656 1.00 7.90 182 THR A CA 1
ATOM 1442 C C . THR A 1 182 ? 33.637 20.689 -6.163 1.00 7.79 182 THR A C 1
ATOM 1443 O O . THR A 1 182 ? 32.699 21.330 -6.647 1.00 7.80 182 THR A O 1
ATOM 1447 N N . THR A 1 183 ? 34.561 20.092 -6.902 1.00 8.47 183 THR A N 1
ATOM 1448 C CA . THR A 1 183 ? 34.443 20.072 -8.346 1.00 8.35 183 THR A CA 1
ATOM 1449 C C . THR A 1 183 ? 33.544 18.864 -8.567 1.00 8.00 183 THR A C 1
ATOM 1450 O O . THR A 1 183 ? 33.791 17.788 -8.011 1.00 8.06 183 THR A O 1
ATOM 1454 N N . VAL A 1 184 ? 32.484 19.047 -9.343 1.00 7.87 184 VAL A N 1
ATOM 1455 C CA . VAL A 1 184 ? 31.551 17.960 -9.599 1.00 7.85 184 VAL A CA 1
ATOM 1456 C C . VAL A 1 184 ? 31.783 17.397 -10.992 1.00 8.02 184 VAL A C 1
ATOM 1457 O O . VAL A 1 184 ? 31.718 18.123 -11.984 1.00 8.28 184 VAL A O 1
ATOM 1461 N N . ILE A 1 185 ? 32.067 16.100 -11.051 1.00 8.26 185 ILE A N 1
ATOM 1462 C CA . ILE A 1 185 ? 32.315 15.417 -12.313 1.00 8.64 185 ILE A CA 1
ATOM 1463 C C . ILE A 1 185 ? 31.288 14.310 -12.499 1.00 8.93 185 ILE A C 1
ATOM 1464 O O . ILE A 1 185 ? 31.120 13.468 -11.620 1.00 8.77 185 ILE A O 1
ATOM 1469 N N . ASP A 1 186 ? 30.593 14.318 -13.630 1.00 9.17 186 ASP A N 1
ATOM 1470 C CA . ASP A 1 186 ? 29.625 13.266 -13.919 1.00 9.76 186 ASP A CA 1
ATOM 1471 C C . ASP A 1 186 ? 30.446 12.208 -14.650 1.00 9.66 186 ASP A C 1
ATOM 1472 O O . ASP A 1 186 ? 31.036 12.491 -15.694 1.00 9.71 186 ASP A O 1
ATOM 1477 N N . LEU A 1 187 ? 30.498 11.001 -14.098 1.00 10.25 187 LEU A N 1
ATOM 1478 C CA . LEU A 1 187 ? 31.283 9.924 -14.693 1.00 10.71 187 LEU A CA 1
ATOM 1479 C C . LEU A 1 187 ? 30.461 8.878 -15.435 1.00 11.43 187 LEU A C 1
ATOM 1480 O O . LEU A 1 187 ? 31.008 7.878 -15.902 1.00 12.14 187 LEU A O 1
ATOM 1485 N N . THR A 1 188 ? 29.158 9.098 -15.555 1.00 11.77 188 THR A N 1
ATOM 1486 C CA . THR A 1 188 ? 28.313 8.130 -16.246 1.00 12.43 188 THR A CA 1
ATOM 1487 C C . THR A 1 188 ? 28.597 8.123 -17.749 1.00 13.07 188 THR A C 1
ATOM 1488 O O . THR A 1 188 ? 29.152 9.080 -18.294 1.00 12.45 188 THR A O 1
ATOM 1492 N N . ASP A 1 189 ? 28.222 7.026 -18.404 1.00 13.79 189 ASP A N 1
ATOM 1493 C CA . ASP A 1 189 ? 28.433 6.854 -19.841 1.00 14.82 189 ASP A CA 1
ATOM 1494 C C . ASP A 1 189 ? 29.912 6.946 -20.215 1.00 14.94 189 ASP A C 1
ATOM 1495 O O . ASP A 1 189 ? 30.252 7.213 -21.370 1.00 15.04 189 ASP A O 1
ATOM 1500 N N . ASP A 1 190 ? 30.782 6.714 -19.233 1.00 14.70 190 ASP A N 1
ATOM 1501 C CA . ASP A 1 190 ? 32.232 6.770 -19.421 1.00 14.86 190 ASP A CA 1
ATOM 1502 C C . ASP A 1 190 ? 32.677 8.027 -20.138 1.00 13.94 190 ASP A C 1
ATOM 1503 O O . ASP A 1 190 ? 33.695 8.039 -20.840 1.00 14.36 190 ASP A O 1
ATOM 1508 N N . THR A 1 191 ? 31.908 9.089 -19.941 1.00 12.90 191 THR A N 1
ATOM 1509 C CA . THR A 1 191 ? 32.187 10.374 -20.554 1.00 12.01 191 THR A CA 1
ATOM 1510 C C . THR A 1 191 ? 32.227 11.424 -19.453 1.00 11.54 191 THR A C 1
ATOM 1511 O O . THR A 1 191 ? 31.211 12.035 -19.122 1.00 11.65 191 THR A O 1
ATOM 1515 N N . PRO A 1 192 ? 33.407 11.637 -18.857 1.00 11.41 192 PRO A N 1
ATOM 1516 C CA . PRO A 1 192 ? 33.502 12.633 -17.790 1.00 11.44 192 PRO A CA 1
ATOM 1517 C C . PRO A 1 192 ? 33.061 14.015 -18.253 1.00 11.60 192 PRO A C 1
ATOM 1518 O O . PRO A 1 192 ? 33.514 14.520 -19.283 1.00 11.87 192 PRO A O 1
ATOM 1522 N N . VAL A 1 193 ? 32.154 14.610 -17.491 1.00 11.44 193 VAL A N 1
ATOM 1523 C CA . VAL A 1 193 ? 31.644 15.935 -17.795 1.00 11.95 193 VAL A CA 1
ATOM 1524 C C . VAL A 1 193 ? 31.755 16.779 -16.535 1.00 11.48 193 VAL A C 1
ATOM 1525 O O . VAL A 1 193 ? 31.388 16.333 -15.445 1.00 11.29 193 VAL A O 1
ATOM 1529 N N . VAL A 1 194 ? 32.278 17.988 -16.681 1.00 11.43 194 VAL A N 1
ATOM 1530 C CA . VAL A 1 194 ? 32.417 18.883 -15.546 1.00 11.54 194 VAL A CA 1
ATOM 1531 C C . VAL A 1 194 ? 31.088 19.582 -15.298 1.00 11.92 194 VAL A C 1
ATOM 1532 O O . VAL A 1 194 ? 30.636 20.398 -16.104 1.00 12.80 194 VAL A O 1
ATOM 1536 N N . VAL A 1 195 ? 30.458 19.240 -14.181 1.00 11.07 195 VAL A N 1
ATOM 1537 C CA . VAL A 1 195 ? 29.182 19.826 -13.798 1.00 11.69 195 VAL A CA 1
ATOM 1538 C C . VAL A 1 195 ? 29.419 21.134 -13.049 1.00 11.61 195 VAL A C 1
ATOM 1539 O O . VAL A 1 195 ? 28.649 22.088 -13.176 1.00 12.82 195 VAL A O 1
ATOM 1543 N N . ARG A 1 196 ? 30.491 21.166 -12.263 1.00 11.27 196 ARG A N 1
ATOM 1544 C CA . ARG A 1 196 ? 30.848 22.354 -11.498 1.00 11.09 196 ARG A CA 1
ATOM 1545 C C . ARG A 1 196 ? 32.346 22.405 -11.266 1.00 11.34 196 ARG A C 1
ATOM 1546 O O . ARG A 1 196 ? 32.950 21.413 -10.859 1.00 10.88 196 ARG A O 1
ATOM 1554 N N . GLU A 1 197 ? 32.958 23.554 -11.532 1.00 12.15 197 GLU A N 1
ATOM 1555 C CA . GLU A 1 197 ? 34.384 23.673 -11.285 1.00 13.10 197 GLU A CA 1
ATOM 1556 C C . GLU A 1 197 ? 34.571 24.226 -9.877 1.00 12.58 197 GLU A C 1
ATOM 1557 O O . GLU A 1 197 ? 34.153 25.345 -9.577 1.00 13.81 197 GLU A O 1
ATOM 1563 N N . GLY A 1 198 ? 35.186 23.420 -9.018 1.00 11.28 198 GLY A N 1
ATOM 1564 C CA . GLY A 1 198 ? 35.423 23.823 -7.645 1.00 11.16 198 GLY A CA 1
ATOM 1565 C C . GLY A 1 198 ? 36.871 23.631 -7.235 1.00 11.02 198 GLY A C 1
ATOM 1566 O O . GLY A 1 198 ? 37.786 23.883 -8.021 1.00 11.32 198 GLY A O 1
ATOM 1567 N N . VAL A 1 199 ? 37.083 23.166 -6.009 1.00 11.01 199 VAL A N 1
ATOM 1568 C CA . VAL A 1 199 ? 38.431 22.964 -5.489 1.00 10.92 199 VAL A CA 1
ATOM 1569 C C . VAL A 1 199 ? 39.277 22.002 -6.320 1.00 11.09 199 VAL A C 1
ATOM 1570 O O . VAL A 1 199 ? 40.437 22.289 -6.615 1.00 11.26 199 VAL A O 1
ATOM 1574 N N . GLY A 1 200 ? 38.697 20.865 -6.695 1.00 10.20 200 GLY A N 1
ATOM 1575 C CA . GLY A 1 200 ? 39.434 19.881 -7.469 1.00 10.62 200 GLY A CA 1
ATOM 1576 C C . GLY A 1 200 ? 39.783 20.274 -8.894 1.00 10.27 200 GLY A C 1
ATOM 1577 O O . GLY A 1 200 ? 38.983 20.888 -9.595 1.00 10.49 200 GLY A O 1
ATOM 1578 N N . ASP A 1 201 ? 40.988 19.908 -9.320 1.00 10.47 201 ASP A N 1
ATOM 1579 C CA . ASP A 1 201 ? 41.465 20.203 -10.671 1.00 11.38 201 ASP A CA 1
ATOM 1580 C C . ASP A 1 201 ? 40.594 19.452 -11.682 1.00 11.50 201 ASP A C 1
ATOM 1581 O O . ASP A 1 201 ? 40.356 18.255 -11.533 1.00 10.86 201 ASP A O 1
ATOM 1586 N N . VAL A 1 202 ? 40.115 20.147 -12.709 1.00 12.00 202 VAL A N 1
ATOM 1587 C CA . VAL A 1 202 ? 39.274 19.499 -13.714 1.00 12.48 202 VAL A CA 1
ATOM 1588 C C . VAL A 1 202 ? 40.080 18.780 -14.795 1.00 13.21 202 VAL A C 1
ATOM 1589 O O . VAL A 1 202 ? 39.578 17.872 -15.458 1.00 13.07 202 VAL A O 1
ATOM 1593 N N . LYS A 1 203 ? 41.338 19.174 -14.951 1.00 13.80 203 LYS A N 1
ATOM 1594 C CA . LYS A 1 203 ? 42.196 18.606 -15.984 1.00 14.63 203 LYS A CA 1
ATOM 1595 C C . LYS A 1 203 ? 42.283 17.089 -16.109 1.00 14.50 203 LYS A C 1
ATOM 1596 O O . LYS A 1 203 ? 42.281 16.561 -17.223 1.00 14.63 203 LYS A O 1
ATOM 1602 N N . PRO A 1 204 ? 42.363 16.362 -14.983 1.00 14.13 204 PRO A N 1
ATOM 1603 C CA . PRO A 1 204 ? 42.451 14.899 -15.079 1.00 14.57 204 PRO A CA 1
ATOM 1604 C C . PRO A 1 204 ? 41.236 14.256 -15.746 1.00 14.63 204 PRO A C 1
ATOM 1605 O O . PRO A 1 204 ? 41.285 13.098 -16.167 1.00 15.60 204 PRO A O 1
ATOM 1609 N N . PHE A 1 205 ? 40.153 15.016 -15.845 1.00 14.78 205 PHE A N 1
ATOM 1610 C CA . PHE A 1 205 ? 38.909 14.524 -16.427 1.00 15.66 205 PHE A CA 1
ATOM 1611 C C . PHE A 1 205 ? 38.634 15.176 -17.769 1.00 17.16 205 PHE A C 1
ATOM 1612 O O . PHE A 1 205 ? 37.676 14.814 -18.454 1.00 17.92 205 PHE A O 1
ATOM 1620 N N . LEU A 1 206 ? 39.484 16.137 -18.125 1.00 18.93 206 LEU A N 1
ATOM 1621 C CA . LEU A 1 206 ? 39.363 16.913 -19.357 1.00 20.65 206 LEU A CA 1
ATOM 1622 C C . LEU A 1 206 ? 38.287 17.990 -19.189 1.00 21.84 206 LEU A C 1
ATOM 1623 O O . LEU A 1 206 ? 38.650 19.152 -18.887 1.00 23.63 206 LEU A O 1
#

Solvent-accessible surface area: 9742 Å² total

GO terms:
  GO:0005829 cytosol (C, IDA)
  GO:0061710 L-threonylcarbamoyladenylate synthase activity (F, IDA)